Protein AF-A0A2E4UYV2-F1 (afdb_monomer_lite)

Foldseek 3Di:
DAFPDLDPVQKPLADVVQDPQKDKDQDDPPDDPDDDPPPPPPDSNPDGQIKIWGQADCPDPSNVSQKMKGWSPSQFFDACVVALQFKWKKKKKFFQDDFWKKKKWAFPDFVVRIWIDTADPLQWDDPDNGMIMGTARCVLIDCSVGHRNRGTGMMMMGGDHGGTIMMGPIDIDGHDDDNVRRPVVVVD

Sequence (188 aa):
PVILGNEKKYWWGVNNEYSDNFSFITNSKFKDSIADSDFENLLPELDVSLALSVNYDNTNENKNWNLFGFPFYKWQFADISNIYSTSALYFKVKANKAPEIQIFMSSYKGKPRRISKIIDGNNICLFNDQIYEYYIPLKSFINHEKIDWSSMKEIRFKILESGDFEIGDFKLIEFRGNPQNPKKWIKS

Secondary structure (DSSP, 8-state):
-EE-S--GGG-BS--TTT-SSEEEES------SSS-TT-TTS-TTT----EEEEEE-TTSGGGG--EEEEESSTTS-B--TTTGGGEEEEEEEESSSPPPEEEEEEESSBSSSEEEEEPPGGGEEEEETTEEEEEEEGGGSTTTTTB-GGGEEEEEEEE-S-EEEEEEEEEEEE--SBTTBTHHHHT-

Structure (mmCIF, N/CA/C/O backbone):
data_AF-A0A2E4UYV2-F1
#
_entry.id   AF-A0A2E4UYV2-F1
#
loop_
_atom_site.group_PDB
_atom_site.id
_atom_site.type_symbol
_atom_site.label_atom_id
_atom_site.label_alt_id
_atom_site.label_comp_id
_atom_site.label_asym_id
_atom_site.label_entity_id
_atom_site.label_seq_id
_atom_site.pdbx_PDB_ins_code
_atom_site.Cartn_x
_atom_site.Cartn_y
_atom_site.Cartn_z
_atom_site.occupancy
_atom_site.B_iso_or_equiv
_atom_site.auth_seq_id
_atom_site.auth_comp_id
_atom_site.auth_asym_id
_atom_site.auth_atom_id
_atom_site.pdbx_PDB_model_num
ATOM 1 N N . PRO A 1 1 ? -7.249 -14.480 4.312 1.00 77.19 1 PRO A N 1
ATOM 2 C CA . PRO A 1 1 ? -6.652 -13.193 3.869 1.00 77.19 1 PRO A CA 1
ATOM 3 C C . PRO A 1 1 ? -7.754 -12.313 3.268 1.00 77.19 1 PRO A C 1
ATOM 5 O O . PRO A 1 1 ? -8.635 -12.858 2.611 1.00 77.19 1 PRO A O 1
ATOM 8 N N . VAL A 1 2 ? -7.740 -11.000 3.509 1.00 86.00 2 VAL A N 1
ATOM 9 C CA . VAL A 1 2 ? -8.689 -10.058 2.882 1.00 86.00 2 VAL A CA 1
ATOM 10 C C . VAL A 1 2 ? 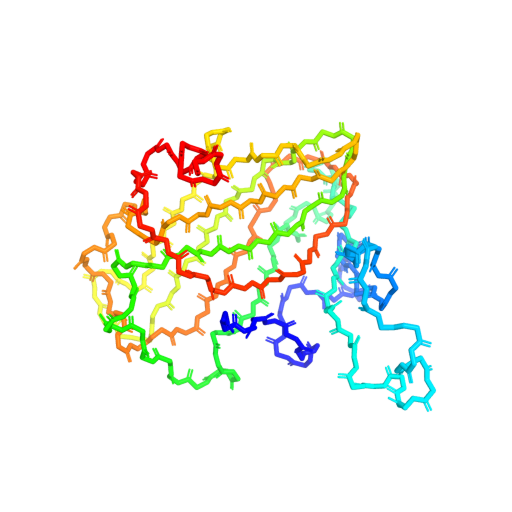-8.058 -9.530 1.600 1.00 86.00 2 VAL A C 1
ATOM 12 O O . VAL A 1 2 ? -6.977 -8.951 1.658 1.00 86.00 2 VAL A O 1
ATOM 15 N N . ILE A 1 3 ? -8.701 -9.741 0.454 1.00 88.19 3 ILE A N 1
ATOM 16 C CA . ILE A 1 3 ? -8.216 -9.244 -0.841 1.00 88.19 3 ILE A CA 1
ATOM 17 C C . ILE A 1 3 ? -8.486 -7.739 -0.931 1.00 88.19 3 ILE A C 1
ATOM 19 O O . ILE A 1 3 ? -9.567 -7.276 -0.567 1.00 88.19 3 ILE A O 1
ATOM 23 N N . LEU A 1 4 ? -7.506 -6.980 -1.416 1.00 90.69 4 LEU A N 1
ATOM 24 C CA . LEU A 1 4 ? -7.587 -5.534 -1.592 1.00 90.69 4 LEU A CA 1
ATOM 25 C C . LEU A 1 4 ? -7.332 -5.170 -3.060 1.00 90.69 4 LEU A C 1
ATOM 27 O O . LEU A 1 4 ? -6.625 -5.878 -3.768 1.00 90.69 4 LEU A O 1
ATOM 31 N N . GLY A 1 5 ? -7.901 -4.056 -3.528 1.00 88.06 5 GLY A N 1
ATOM 32 C CA . GLY A 1 5 ? -7.587 -3.520 -4.859 1.00 88.06 5 GLY A CA 1
ATOM 33 C C . GLY A 1 5 ? -7.987 -4.409 -6.048 1.00 88.06 5 GLY A C 1
ATOM 34 O O . GLY A 1 5 ? -7.457 -4.231 -7.135 1.00 88.06 5 GLY A O 1
ATOM 35 N N . ASN A 1 6 ? -8.932 -5.337 -5.908 1.00 84.75 6 ASN A N 1
ATOM 36 C CA . ASN A 1 6 ? -9.315 -6.257 -6.991 1.00 84.75 6 ASN A CA 1
ATOM 37 C C . ASN A 1 6 ? -10.278 -5.665 -8.045 1.00 84.75 6 ASN A C 1
ATOM 3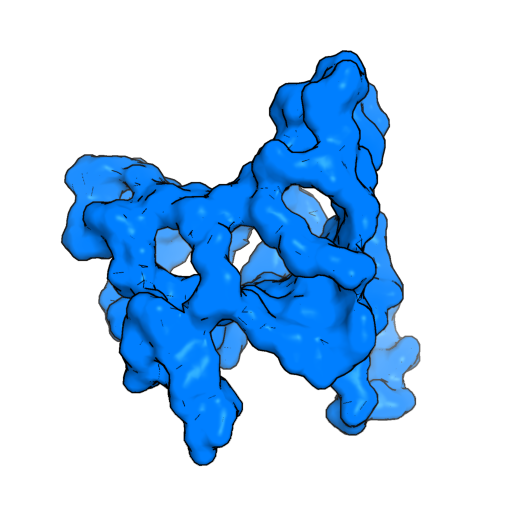9 O O . ASN A 1 6 ? -10.508 -6.280 -9.079 1.00 84.75 6 ASN A O 1
ATOM 43 N N . GLU A 1 7 ? -10.836 -4.470 -7.829 1.00 87.12 7 GLU A N 1
ATOM 44 C CA . GLU A 1 7 ? -11.791 -3.837 -8.752 1.00 87.12 7 GLU A CA 1
ATOM 45 C C . GLU A 1 7 ? -11.234 -2.516 -9.321 1.00 87.12 7 GLU A C 1
ATOM 47 O O . GLU A 1 7 ? -11.213 -1.504 -8.617 1.00 87.12 7 GLU A O 1
ATOM 52 N N . LYS A 1 8 ? -10.853 -2.497 -10.614 1.00 88.50 8 LYS A N 1
ATOM 53 C CA . LYS A 1 8 ? -10.251 -1.336 -11.325 1.00 88.50 8 LYS A CA 1
ATOM 54 C C . LYS A 1 8 ? -10.955 -0.004 -11.048 1.00 88.50 8 LYS A C 1
ATOM 56 O O . LYS A 1 8 ? -10.301 0.991 -10.768 1.00 88.50 8 LYS A O 1
ATOM 61 N N . LYS A 1 9 ? -12.292 0.011 -11.079 1.00 89.62 9 LYS A N 1
ATOM 62 C CA . LYS A 1 9 ? -13.115 1.228 -10.919 1.00 89.62 9 LYS A CA 1
ATOM 63 C C . LYS A 1 9 ? -12.936 1.954 -9.578 1.00 89.62 9 LYS A C 1
ATOM 65 O O . LYS A 1 9 ? -13.369 3.092 -9.448 1.00 89.62 9 LYS A O 1
ATOM 70 N N . TYR A 1 10 ? -12.362 1.296 -8.568 1.00 92.38 10 TYR A N 1
ATOM 71 C CA . TYR A 1 10 ? -12.115 1.905 -7.260 1.00 92.38 10 TYR A CA 1
ATOM 72 C C . TYR A 1 10 ? -10.691 2.425 -7.082 1.00 92.38 10 TYR A C 1
ATOM 74 O O . TYR A 1 10 ? -10.403 3.060 -6.068 1.00 92.38 10 TYR A O 1
ATOM 82 N N . TRP A 1 11 ? -9.811 2.179 -8.046 1.00 93.31 11 TRP A N 1
ATOM 83 C CA . TRP A 1 11 ? -8.465 2.719 -8.025 1.00 93.31 11 TRP A CA 1
ATOM 84 C C . TRP A 1 11 ? -8.465 4.193 -8.406 1.00 93.31 11 TRP A C 1
ATOM 86 O O . TRP A 1 11 ? -9.330 4.678 -9.132 1.00 93.31 11 TRP A O 1
ATOM 96 N N . TRP A 1 12 ? -7.456 4.906 -7.928 1.00 92.94 12 TRP A N 1
ATOM 97 C CA . TRP A 1 12 ? -7.175 6.276 -8.328 1.00 92.94 12 TRP A CA 1
ATOM 98 C C . TRP A 1 12 ? -5.668 6.442 -8.552 1.00 92.94 12 TRP A C 1
ATOM 100 O O . TRP A 1 12 ? -4.863 5.641 -8.069 1.00 92.94 12 TRP A O 1
ATOM 110 N N . GLY A 1 13 ? -5.290 7.481 -9.298 1.00 92.00 13 GLY A N 1
ATOM 111 C CA . GLY A 1 13 ? -3.896 7.733 -9.682 1.00 92.00 13 GLY A CA 1
ATOM 112 C C . GLY A 1 13 ? -3.425 6.939 -10.904 1.00 92.00 13 GLY A C 1
ATOM 113 O O . GLY A 1 13 ? -2.307 7.148 -11.348 1.00 92.00 13 GLY A O 1
ATOM 114 N N . VAL A 1 14 ? -4.278 6.083 -11.477 1.00 91.81 14 VAL A N 1
ATOM 115 C CA . VAL A 1 14 ? -4.009 5.322 -12.707 1.00 91.81 14 VAL A CA 1
ATOM 116 C C . VAL A 1 14 ? -4.855 5.923 -13.828 1.00 91.81 14 VAL A C 1
ATOM 118 O O . VAL A 1 14 ? -6.049 5.634 -13.919 1.00 91.81 14 VAL A O 1
ATOM 121 N N . ASN A 1 15 ? -4.274 6.825 -14.621 1.00 87.94 15 ASN A N 1
ATOM 122 C CA . ASN A 1 15 ? -4.966 7.463 -15.740 1.00 87.94 15 ASN A CA 1
ATOM 123 C C . ASN A 1 15 ? -3.997 7.797 -16.887 1.00 87.94 15 ASN A C 1
ATOM 125 O O . ASN A 1 15 ? -3.268 8.788 -16.819 1.00 87.94 15 ASN A O 1
ATOM 129 N N . ASN A 1 16 ? -4.088 7.009 -17.960 1.00 86.19 16 ASN A N 1
ATOM 130 C CA . ASN A 1 16 ? -3.250 7.117 -19.155 1.00 86.19 16 ASN A CA 1
ATOM 131 C C . ASN A 1 16 ? -3.441 8.428 -19.940 1.00 86.19 16 ASN A C 1
ATOM 133 O O . ASN A 1 16 ? -2.607 8.742 -20.781 1.00 86.19 16 ASN A O 1
ATOM 137 N N . GLU A 1 17 ? -4.510 9.194 -19.693 1.00 87.62 17 GLU A N 1
ATOM 138 C CA . GLU A 1 17 ? -4.687 10.522 -20.301 1.00 87.62 17 GLU A CA 1
ATOM 139 C C . GLU A 1 17 ? -3.723 11.559 -19.714 1.00 87.62 17 GLU A C 1
ATOM 141 O O . GLU A 1 17 ? -3.358 12.514 -20.395 1.00 87.62 17 GLU A O 1
ATOM 146 N N . TYR A 1 18 ? -3.315 11.382 -18.452 1.00 86.12 18 TYR A N 1
ATOM 147 C CA . TYR A 1 18 ? -2.443 12.327 -17.753 1.00 86.12 18 TYR A CA 1
ATOM 148 C C . TYR A 1 18 ? -1.028 11.799 -17.529 1.00 86.12 18 TYR A C 1
ATOM 150 O O . TYR A 1 18 ? -0.097 12.593 -17.424 1.00 86.12 18 TYR A O 1
ATOM 158 N N . SER A 1 19 ? -0.860 10.482 -17.393 1.00 90.12 19 SER A N 1
ATOM 159 C CA . SER A 1 19 ? 0.444 9.859 -17.196 1.00 90.12 19 SER A CA 1
ATOM 160 C C . SER A 1 19 ? 0.415 8.379 -17.554 1.00 90.12 19 SER A C 1
ATOM 162 O O . SER A 1 19 ? -0.519 7.655 -17.221 1.00 90.12 19 SER A O 1
ATOM 164 N N . ASP A 1 20 ? 1.494 7.928 -18.175 1.00 89.88 20 ASP A N 1
ATOM 165 C CA . ASP A 1 20 ? 1.817 6.540 -18.487 1.00 89.88 20 ASP A CA 1
ATOM 166 C C . ASP A 1 20 ? 2.594 5.825 -17.365 1.00 89.88 20 ASP A C 1
ATOM 168 O O . ASP A 1 20 ? 2.926 4.648 -17.502 1.00 89.88 20 ASP A O 1
ATOM 172 N N . ASN A 1 21 ? 2.824 6.490 -16.223 1.00 94.25 21 ASN A N 1
ATOM 173 C CA . ASN A 1 21 ? 3.601 5.927 -15.116 1.00 94.25 21 ASN A CA 1
ATOM 174 C C . ASN A 1 21 ? 2.965 4.668 -14.514 1.00 94.25 21 ASN A C 1
ATOM 176 O O . ASN A 1 21 ? 3.667 3.840 -13.933 1.00 94.25 21 ASN A O 1
ATOM 180 N N . PHE A 1 22 ? 1.639 4.533 -14.615 1.00 94.56 22 PHE A N 1
ATOM 181 C CA . PHE A 1 22 ? 0.882 3.409 -14.076 1.00 94.56 22 PHE A CA 1
ATOM 182 C C . PHE A 1 22 ? -0.116 2.895 -15.104 1.00 94.56 22 PHE A C 1
ATOM 184 O O . PHE A 1 22 ? -0.952 3.653 -15.588 1.00 94.56 22 PHE A O 1
ATOM 191 N N . SER A 1 23 ? -0.105 1.590 -15.363 1.00 92.56 23 SER A N 1
ATOM 192 C CA . SER A 1 23 ? -1.097 0.949 -16.229 1.00 92.56 23 SER A CA 1
ATOM 193 C C . SER A 1 23 ? -1.568 -0.384 -15.654 1.00 92.56 23 SER A C 1
ATOM 195 O O . SER A 1 23 ? -0.790 -1.154 -15.091 1.00 92.56 23 SER A O 1
ATOM 197 N N . PHE A 1 24 ? -2.869 -0.664 -15.766 1.00 90.56 24 PHE A N 1
ATOM 198 C CA . PHE A 1 24 ? -3.420 -1.945 -15.327 1.00 90.56 24 PHE A CA 1
ATOM 199 C C . PHE A 1 24 ? -2.977 -3.074 -16.245 1.00 90.56 24 PHE A C 1
ATOM 201 O O . PHE A 1 24 ? -3.164 -2.999 -17.459 1.00 90.56 24 PHE A O 1
ATOM 208 N N . ILE A 1 25 ? -2.522 -4.167 -15.642 1.00 86.62 25 ILE A N 1
ATOM 209 C CA . ILE A 1 25 ? -2.218 -5.415 -16.338 1.00 86.62 25 ILE A CA 1
ATOM 210 C C . ILE A 1 25 ? -3.114 -6.531 -15.795 1.00 86.62 25 ILE A C 1
ATOM 212 O O . ILE A 1 25 ? -3.424 -6.584 -14.605 1.00 86.62 25 ILE A O 1
ATOM 216 N N . THR A 1 26 ? -3.582 -7.409 -16.683 1.00 68.25 26 THR A N 1
ATOM 217 C CA . THR A 1 26 ? -4.485 -8.523 -16.336 1.00 68.25 26 THR A CA 1
ATOM 218 C C . THR A 1 26 ? -3.765 -9.865 -16.217 1.00 68.25 26 THR A C 1
ATOM 220 O O . THR A 1 26 ? -4.315 -10.796 -15.644 1.00 68.25 26 THR A O 1
ATOM 223 N N . ASN A 1 27 ? -2.525 -9.961 -16.713 1.00 62.47 27 ASN A N 1
ATOM 224 C CA . ASN A 1 27 ? -1.767 -11.213 -16.818 1.00 62.47 27 ASN A CA 1
ATOM 225 C C . ASN A 1 27 ? -0.521 -11.220 -15.914 1.00 62.47 27 ASN A C 1
ATOM 227 O O . ASN A 1 27 ? 0.519 -11.758 -16.300 1.00 62.47 27 ASN A O 1
ATOM 231 N N . SER A 1 28 ? -0.576 -10.596 -14.732 1.00 61.97 28 SER A N 1
ATOM 232 C CA . SER A 1 28 ? 0.579 -10.622 -13.827 1.00 61.97 28 SER A CA 1
ATOM 233 C C . SER A 1 28 ? 0.872 -12.050 -13.381 1.00 61.97 28 SER A C 1
ATOM 235 O O . SER A 1 28 ? -0.004 -12.735 -12.848 1.00 61.97 28 SER A O 1
ATOM 237 N N . LYS A 1 29 ? 2.124 -12.484 -13.539 1.00 58.44 29 LYS A N 1
ATOM 238 C CA . LYS A 1 29 ? 2.595 -13.831 -13.170 1.00 58.44 29 LYS A CA 1
ATOM 239 C C . LYS A 1 29 ? 2.836 -13.991 -11.660 1.00 58.44 29 LYS A C 1
ATOM 241 O O . LYS A 1 29 ? 3.718 -14.734 -11.256 1.00 58.44 29 LYS A O 1
ATOM 246 N N . PHE A 1 30 ? 2.073 -13.297 -10.816 1.00 64.00 30 PHE A N 1
ATOM 247 C CA . PHE A 1 30 ? 2.119 -13.482 -9.360 1.00 64.00 30 PHE A CA 1
ATOM 248 C C . PHE A 1 30 ? 1.512 -14.818 -8.901 1.00 64.00 30 PHE A C 1
ATOM 250 O O . PHE A 1 30 ? 1.587 -15.130 -7.711 1.00 64.00 30 PHE A O 1
ATOM 257 N N . LYS A 1 31 ? 0.932 -15.598 -9.831 1.00 53.38 31 LYS A N 1
ATOM 258 C CA . LYS A 1 31 ? 0.467 -16.965 -9.591 1.00 53.38 31 LYS A CA 1
ATOM 259 C C . LYS A 1 31 ? 1.654 -17.841 -9.190 1.00 53.38 31 LYS A C 1
ATOM 261 O O . LYS A 1 31 ? 2.543 -18.104 -9.998 1.00 53.38 31 LYS A O 1
ATOM 266 N N . ASP A 1 32 ? 1.642 -18.281 -7.938 1.00 47.81 32 ASP A N 1
ATOM 267 C CA . ASP A 1 32 ? 2.496 -19.367 -7.485 1.00 47.81 32 ASP A CA 1
ATOM 268 C C . ASP A 1 32 ? 2.086 -20.619 -8.267 1.00 47.81 32 ASP A C 1
ATOM 270 O O . ASP A 1 32 ? 0.911 -20.975 -8.345 1.00 47.81 32 ASP A O 1
ATOM 274 N N . SER A 1 33 ? 3.050 -21.267 -8.913 1.00 44.06 33 SER A N 1
ATOM 275 C CA . SER A 1 33 ? 2.846 -22.589 -9.484 1.00 44.06 33 SER A CA 1
ATOM 276 C C . SER A 1 33 ? 2.523 -23.547 -8.340 1.00 44.06 33 SER A C 1
ATOM 278 O O . SER A 1 33 ? 3.431 -23.861 -7.577 1.00 44.06 33 SER A O 1
ATOM 280 N N . ILE A 1 34 ? 1.254 -23.936 -8.197 1.00 40.47 34 ILE A N 1
ATOM 281 C CA . ILE A 1 34 ? 0.704 -25.225 -7.730 1.00 40.47 34 ILE A CA 1
ATOM 282 C C . ILE A 1 34 ? -0.770 -24.968 -7.358 1.00 40.47 34 ILE A C 1
ATOM 284 O O . ILE A 1 34 ? -1.052 -24.129 -6.511 1.00 40.47 34 ILE A O 1
ATOM 288 N N . ALA A 1 35 ? -1.669 -25.750 -7.961 1.00 39.44 35 ALA A N 1
ATOM 289 C CA . ALA A 1 35 ? -3.133 -25.732 -7.848 1.00 39.44 35 ALA A CA 1
ATOM 290 C C . ALA A 1 35 ? -3.855 -24.672 -8.701 1.00 39.44 35 ALA A C 1
ATOM 292 O O . ALA A 1 35 ? -3.950 -23.504 -8.345 1.00 39.44 35 ALA A O 1
ATOM 293 N N . ASP A 1 36 ? -4.333 -25.148 -9.852 1.00 41.59 36 ASP A N 1
ATOM 294 C CA . ASP A 1 36 ? -5.628 -24.836 -10.485 1.00 41.59 36 ASP A CA 1
ATOM 295 C C . ASP A 1 36 ? -5.475 -24.659 -11.997 1.00 41.59 36 ASP A C 1
ATOM 297 O O . ASP A 1 36 ? -5.697 -23.597 -12.574 1.00 41.59 36 ASP A O 1
ATOM 301 N N . SER A 1 37 ? -5.105 -25.761 -12.656 1.00 40.53 37 SER A N 1
ATOM 302 C CA . SER A 1 37 ? -5.195 -25.925 -14.111 1.00 40.53 37 SER A CA 1
ATOM 303 C C . SER A 1 37 ? -6.637 -25.975 -14.628 1.00 40.53 37 SER A C 1
ATOM 305 O O . SER A 1 37 ? -6.848 -25.963 -15.837 1.00 40.53 37 SER A O 1
ATOM 307 N N . ASP A 1 38 ? -7.629 -26.021 -13.736 1.00 41.31 38 ASP A N 1
ATOM 308 C CA . ASP A 1 38 ? -9.003 -26.382 -14.099 1.00 41.31 38 ASP A CA 1
ATOM 309 C C . ASP A 1 38 ? -9.971 -25.184 -14.084 1.00 41.31 38 ASP A C 1
ATOM 311 O O . ASP A 1 38 ? -11.135 -25.327 -14.454 1.00 41.31 38 ASP A O 1
ATOM 315 N N . PHE A 1 39 ? -9.496 -23.982 -13.730 1.00 44.66 39 PHE A N 1
ATOM 316 C CA . PHE A 1 39 ? -10.309 -22.756 -13.698 1.00 44.66 39 PHE A CA 1
ATOM 317 C C . PHE A 1 39 ? -10.051 -21.778 -14.857 1.00 44.66 39 PHE A C 1
ATOM 319 O O . PHE A 1 39 ? -10.740 -20.764 -14.957 1.00 44.66 39 PHE A O 1
ATOM 326 N N . GLU A 1 40 ? -9.145 -22.085 -15.795 1.00 43.84 40 GLU A N 1
ATOM 327 C CA . GLU A 1 40 ? -8.817 -21.176 -16.913 1.00 43.84 40 GLU A CA 1
ATOM 328 C C . GLU A 1 40 ? -9.967 -20.927 -17.913 1.00 43.84 40 GLU A C 1
ATOM 330 O O . GLU A 1 40 ? -9.855 -20.050 -18.765 1.00 43.84 40 GLU A O 1
ATOM 335 N N . ASN A 1 41 ? -11.100 -21.627 -17.796 1.00 43.56 41 ASN A N 1
ATOM 336 C CA . ASN A 1 41 ? -12.218 -21.518 -18.741 1.00 43.56 41 ASN A CA 1
ATOM 337 C C . ASN A 1 41 ? -13.500 -20.875 -18.184 1.00 43.56 41 ASN A C 1
ATOM 339 O O . ASN A 1 41 ? -14.537 -20.926 -18.846 1.00 43.56 41 ASN A O 1
ATOM 343 N N . LEU A 1 42 ? -13.470 -20.240 -17.009 1.00 40.22 42 LEU A N 1
ATOM 344 C CA . LEU A 1 42 ? -14.651 -19.567 -16.454 1.00 40.22 42 LEU A CA 1
ATOM 345 C C . LEU A 1 42 ? -14.390 -18.076 -16.208 1.00 40.22 42 LEU A C 1
ATOM 347 O O . LEU A 1 42 ? -13.965 -17.664 -15.139 1.00 40.22 42 LEU A O 1
ATOM 351 N N . LEU A 1 43 ? -14.751 -17.284 -17.225 1.00 42.84 43 LEU A N 1
ATOM 352 C CA . LEU A 1 43 ? -14.887 -15.820 -17.244 1.00 42.84 43 LEU A CA 1
ATOM 353 C C . LEU A 1 43 ? -13.574 -15.015 -17.069 1.00 42.84 43 LEU A C 1
ATOM 355 O O . LEU A 1 43 ? -13.076 -14.879 -15.953 1.00 42.84 43 LEU A O 1
ATOM 359 N N . PRO A 1 44 ? -13.074 -14.333 -18.124 1.00 47.09 44 PRO A N 1
ATOM 360 C CA . PRO A 1 44 ? -11.881 -13.475 -18.033 1.00 47.09 44 PRO A CA 1
ATOM 361 C C . PRO A 1 44 ? -12.050 -12.255 -17.105 1.00 47.09 44 PRO A C 1
ATOM 363 O O . PRO A 1 44 ? -11.084 -11.550 -16.825 1.00 47.09 44 PRO A O 1
ATOM 366 N N . GLU A 1 45 ? -13.266 -11.989 -16.623 1.00 44.91 45 GLU A N 1
ATOM 367 C CA . GLU A 1 45 ? -13.578 -10.855 -15.749 1.00 44.91 45 GLU A CA 1
ATOM 368 C C . GLU A 1 45 ? -13.519 -11.179 -14.249 1.00 44.91 45 GLU A C 1
ATOM 370 O O . GLU A 1 45 ? -13.524 -10.245 -13.446 1.00 44.91 45 GLU A O 1
ATOM 375 N N . LEU A 1 46 ? -13.465 -12.458 -13.849 1.00 43.84 46 LEU A N 1
ATOM 376 C CA . LEU A 1 46 ? -13.678 -12.835 -12.445 1.00 43.84 46 LEU A CA 1
ATOM 377 C C . LEU A 1 46 ? -12.404 -13.189 -11.663 1.00 43.84 46 LEU A C 1
ATOM 379 O O . LEU A 1 46 ? -12.438 -13.133 -10.437 1.00 43.84 46 LEU A O 1
ATOM 383 N N . ASP A 1 47 ? -11.288 -13.479 -12.338 1.00 44.72 47 ASP A N 1
ATOM 384 C CA . ASP A 1 47 ? -10.095 -14.060 -11.696 1.00 44.72 47 ASP A CA 1
ATOM 385 C C . ASP A 1 47 ? -8.817 -13.224 -11.888 1.00 44.72 47 ASP A C 1
ATOM 387 O O . ASP A 1 47 ? -7.710 -13.722 -12.106 1.00 44.72 47 ASP A O 1
ATOM 391 N N . VAL A 1 48 ? -8.967 -11.899 -11.841 1.00 51.00 48 VAL A N 1
ATOM 392 C CA . VAL A 1 48 ? -7.853 -10.970 -12.050 1.00 51.00 48 VAL A CA 1
ATOM 393 C C . VAL A 1 48 ? -7.338 -10.489 -10.697 1.00 51.00 48 VAL A C 1
ATOM 395 O O . VAL A 1 48 ? -7.882 -9.556 -10.105 1.00 51.00 48 VAL A O 1
ATOM 398 N N . SER A 1 49 ? -6.242 -11.083 -10.214 1.00 53.62 49 SER A N 1
ATOM 399 C CA . SER A 1 49 ? -5.352 -10.351 -9.307 1.00 53.62 49 SER A CA 1
ATOM 400 C C . SER A 1 49 ? -4.910 -9.096 -10.050 1.00 53.62 49 SER A C 1
ATOM 402 O O . SER A 1 49 ? -4.096 -9.163 -10.971 1.00 53.62 49 SER A O 1
ATOM 404 N N . LEU A 1 50 ? -5.501 -7.959 -9.692 1.00 73.81 50 LEU A N 1
ATOM 405 C CA . LEU A 1 50 ? -5.219 -6.706 -10.356 1.00 73.81 50 LEU A CA 1
ATOM 406 C C . LEU A 1 50 ? -3.800 -6.266 -10.007 1.00 73.81 50 LEU A C 1
ATOM 408 O O . LEU A 1 50 ? -3.484 -6.008 -8.843 1.00 73.81 50 LEU A O 1
ATOM 412 N N . ALA A 1 51 ? -2.957 -6.186 -11.024 1.00 86.44 51 ALA A N 1
ATOM 413 C CA . ALA A 1 51 ? -1.614 -5.663 -10.899 1.00 86.44 51 ALA A CA 1
ATOM 414 C C . ALA A 1 51 ? -1.467 -4.388 -11.728 1.00 86.44 51 ALA A C 1
ATOM 416 O O . ALA A 1 51 ? -2.220 -4.130 -12.675 1.00 86.44 51 ALA A O 1
ATOM 417 N N . LEU A 1 52 ? -0.480 -3.590 -11.349 1.00 92.69 52 LEU A N 1
ATOM 418 C CA . LEU A 1 52 ? -0.027 -2.436 -12.099 1.00 92.69 52 LEU A CA 1
ATOM 419 C C . LEU A 1 52 ? 1.348 -2.714 -12.684 1.00 92.69 52 LEU A C 1
ATOM 421 O O . LEU A 1 52 ? 2.239 -3.164 -11.967 1.00 92.69 52 LEU A O 1
ATOM 425 N N . SER A 1 53 ? 1.518 -2.373 -13.956 1.00 93.88 53 SER A N 1
ATOM 426 C CA . SER A 1 53 ? 2.829 -2.027 -14.489 1.00 93.88 53 SER A CA 1
ATOM 427 C C . SER A 1 53 ? 3.154 -0.611 -14.030 1.00 93.88 53 SER A C 1
ATOM 429 O O . SER A 1 53 ? 2.327 0.295 -14.174 1.00 93.88 53 SER A O 1
ATOM 431 N N . VAL A 1 54 ? 4.342 -0.432 -13.473 1.00 95.88 54 VAL A N 1
ATOM 432 C CA . VAL A 1 54 ? 4.878 0.850 -13.034 1.00 95.88 54 VAL A CA 1
ATOM 433 C C . VAL A 1 54 ? 6.075 1.172 -13.907 1.00 95.88 54 VAL A C 1
ATOM 435 O O . VAL A 1 54 ? 7.031 0.413 -13.902 1.00 95.88 54 VAL A O 1
ATOM 438 N N . ASN A 1 55 ? 6.022 2.290 -14.623 1.00 95.25 55 ASN A N 1
ATOM 439 C CA . ASN A 1 55 ? 7.140 2.841 -15.383 1.00 95.25 55 ASN A CA 1
ATOM 440 C C . ASN A 1 55 ? 7.332 4.290 -14.942 1.00 95.25 55 ASN A C 1
ATOM 442 O O . ASN A 1 55 ? 6.801 5.218 -15.540 1.00 95.25 55 ASN A O 1
ATOM 446 N N . TYR A 1 56 ? 7.998 4.474 -13.808 1.00 95.50 56 TYR A N 1
ATOM 447 C CA . TYR A 1 56 ? 8.136 5.787 -13.198 1.00 95.50 56 TYR A CA 1
ATOM 448 C C . TYR A 1 56 ? 9.542 6.339 -13.420 1.00 95.50 56 TYR A C 1
ATOM 450 O O . TYR A 1 56 ? 10.528 5.691 -13.074 1.00 95.50 56 TYR A O 1
ATOM 458 N N . ASP A 1 57 ? 9.625 7.572 -13.919 1.00 93.31 57 ASP A N 1
ATOM 459 C CA . ASP A 1 57 ? 10.864 8.340 -14.010 1.00 93.31 57 ASP A CA 1
ATOM 460 C C . ASP A 1 57 ? 10.716 9.676 -13.266 1.00 93.31 57 ASP A C 1
ATOM 462 O O . ASP A 1 57 ? 9.920 10.544 -13.634 1.00 93.31 57 ASP A O 1
ATOM 466 N N . ASN A 1 58 ? 11.504 9.854 -12.203 1.00 91.12 58 ASN A N 1
ATOM 467 C CA . ASN A 1 58 ? 11.503 11.061 -11.379 1.00 91.12 58 ASN A CA 1
ATOM 468 C C . ASN A 1 58 ? 12.106 12.302 -12.072 1.00 91.12 58 ASN A C 1
ATOM 470 O O . ASN A 1 58 ? 12.011 13.407 -11.525 1.00 91.12 58 ASN A O 1
ATOM 474 N N . THR A 1 59 ? 12.695 12.138 -13.259 1.00 90.44 59 THR A N 1
ATOM 475 C CA . THR A 1 59 ? 13.251 13.223 -14.077 1.00 90.44 59 THR A CA 1
ATOM 476 C C . THR A 1 59 ? 12.276 13.741 -15.137 1.00 90.44 59 THR A C 1
ATOM 478 O O . THR A 1 59 ? 12.438 14.867 -15.607 1.00 90.44 59 THR A O 1
ATOM 481 N N . ASN A 1 60 ? 11.233 12.969 -15.458 1.00 88.69 60 ASN A N 1
ATOM 482 C CA . ASN A 1 60 ? 10.262 13.284 -16.504 1.00 88.69 60 ASN A CA 1
ATOM 483 C C . ASN A 1 60 ? 9.263 14.385 -16.066 1.00 88.69 60 ASN A C 1
ATOM 485 O O . ASN A 1 60 ? 9.069 14.660 -14.878 1.00 88.69 60 ASN A O 1
ATOM 489 N N . GLU A 1 61 ? 8.584 15.013 -17.026 1.00 86.69 61 GLU A N 1
ATOM 490 C CA . GLU A 1 61 ? 7.522 16.006 -16.817 1.00 86.69 61 GLU A CA 1
ATOM 491 C C . GLU A 1 61 ? 6.373 15.439 -15.964 1.00 86.69 61 GLU A C 1
ATOM 493 O O . GLU A 1 61 ? 5.838 16.121 -15.084 1.00 86.69 61 GLU A O 1
ATOM 498 N N . ASN A 1 62 ? 6.081 14.145 -16.126 1.00 88.00 62 ASN A N 1
ATOM 499 C CA . ASN A 1 62 ? 5.052 13.419 -15.380 1.00 88.00 62 ASN A CA 1
ATOM 500 C C . ASN A 1 62 ? 5.492 12.957 -13.978 1.00 88.00 62 ASN A C 1
ATOM 502 O O . ASN A 1 62 ? 4.760 12.210 -13.328 1.00 88.00 62 ASN A O 1
ATOM 506 N N . LYS A 1 63 ? 6.638 13.410 -13.448 1.00 89.38 63 LYS A N 1
ATOM 507 C CA . LYS A 1 63 ? 7.174 12.972 -12.139 1.00 89.38 63 LYS A CA 1
ATOM 508 C C . LYS A 1 63 ? 6.223 13.137 -10.944 1.00 89.38 63 LYS A C 1
ATOM 510 O O . LYS A 1 63 ? 6.378 12.482 -9.918 1.00 89.38 63 LYS A O 1
ATOM 515 N N . ASN A 1 64 ? 5.234 14.025 -11.049 1.00 91.06 64 ASN A N 1
ATOM 516 C CA . ASN A 1 64 ? 4.236 14.234 -9.995 1.00 91.06 64 ASN A CA 1
ATOM 517 C C . ASN A 1 64 ? 3.181 13.113 -9.938 1.00 91.06 64 ASN A C 1
ATOM 519 O O . ASN A 1 64 ? 2.500 12.964 -8.923 1.00 91.06 64 ASN A O 1
ATOM 523 N N . TRP A 1 65 ? 3.061 12.305 -10.994 1.00 93.62 65 TRP A N 1
ATOM 524 C CA . TRP A 1 65 ? 2.171 11.149 -11.077 1.00 93.62 65 TRP A CA 1
ATOM 525 C C . TRP A 1 65 ? 2.852 9.894 -10.529 1.00 93.62 65 TRP A C 1
ATOM 527 O O . TRP A 1 65 ? 3.000 8.895 -11.221 1.00 93.62 65 TRP A O 1
ATOM 537 N N . ASN A 1 66 ? 3.297 9.948 -9.274 1.00 96.00 66 ASN A N 1
ATOM 538 C CA . ASN A 1 66 ? 4.015 8.852 -8.614 1.00 96.00 66 ASN A CA 1
ATOM 539 C C . ASN A 1 66 ? 3.226 8.197 -7.477 1.00 96.00 66 ASN A C 1
ATOM 541 O O . ASN A 1 66 ? 3.804 7.520 -6.628 1.00 96.00 66 ASN A O 1
ATOM 545 N N . LEU A 1 67 ? 1.916 8.434 -7.426 1.00 96.81 67 LEU A N 1
ATOM 546 C CA . LEU A 1 67 ? 1.043 7.991 -6.352 1.00 96.81 67 LEU A CA 1
ATOM 547 C C . LEU A 1 67 ? -0.210 7.331 -6.921 1.00 96.81 67 LEU A C 1
ATOM 549 O O . LEU A 1 67 ? -0.960 7.962 -7.662 1.00 96.81 67 LEU A O 1
ATOM 553 N N . PHE A 1 68 ? -0.474 6.101 -6.493 1.00 97.00 68 PHE A N 1
ATOM 554 C CA . PHE A 1 68 ? -1.721 5.392 -6.770 1.00 97.00 68 PHE A CA 1
ATOM 555 C C . PHE A 1 68 ? -2.329 4.850 -5.477 1.00 97.00 68 PHE A C 1
ATOM 557 O O . PHE A 1 68 ? -1.700 4.849 -4.414 1.00 97.00 68 PHE A O 1
ATOM 564 N N . GLY A 1 69 ? -3.570 4.379 -5.540 1.00 97.00 69 GLY A N 1
ATOM 565 C CA . GLY A 1 69 ? -4.173 3.684 -4.413 1.00 97.00 69 GLY A CA 1
ATOM 566 C C . GLY A 1 69 ? -5.591 3.212 -4.670 1.00 97.00 69 GLY A C 1
ATOM 567 O O . GLY A 1 69 ? -6.149 3.399 -5.748 1.00 97.00 69 GLY A O 1
ATOM 568 N N . PHE A 1 70 ? -6.176 2.625 -3.635 1.00 96.31 70 PHE A N 1
ATOM 569 C CA . PHE A 1 70 ? -7.524 2.069 -3.652 1.00 96.31 70 PHE A CA 1
ATOM 570 C C . PHE A 1 70 ? -8.127 2.094 -2.236 1.00 96.31 70 PHE A C 1
ATOM 572 O O . PHE A 1 70 ? -7.395 2.158 -1.237 1.00 96.31 70 PHE A O 1
ATOM 579 N N . PRO A 1 71 ? -9.465 2.077 -2.110 1.00 96.25 71 PRO A N 1
ATOM 580 C CA . PRO A 1 71 ? -10.123 2.014 -0.817 1.00 96.25 71 PRO A CA 1
ATOM 581 C C . PRO A 1 71 ? -9.945 0.642 -0.158 1.00 96.25 71 PRO A C 1
ATOM 583 O O . PRO A 1 71 ? -9.805 -0.368 -0.846 1.00 96.25 71 PRO A O 1
ATOM 586 N N . PHE A 1 72 ? -10.046 0.589 1.173 1.00 94.25 72 PHE A N 1
ATOM 587 C CA . PHE A 1 72 ? -10.147 -0.690 1.892 1.00 94.25 72 PHE A CA 1
ATOM 588 C C . PHE A 1 72 ? -11.413 -1.457 1.490 1.00 94.25 72 PHE A C 1
ATOM 590 O O . PHE A 1 72 ? -11.382 -2.677 1.373 1.00 94.25 72 PHE A O 1
ATOM 597 N N . TYR A 1 73 ? -12.521 -0.740 1.264 1.00 93.00 73 TYR A N 1
ATOM 598 C C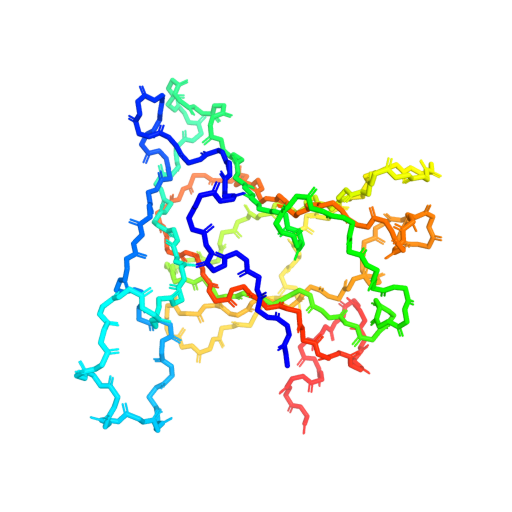A . TYR A 1 73 ? -13.793 -1.343 0.878 1.00 93.00 73 TYR A CA 1
ATOM 599 C C . TYR A 1 73 ? -14.658 -0.386 0.047 1.00 93.00 73 TYR A C 1
ATOM 601 O O . TYR A 1 73 ? -15.456 0.359 0.595 1.00 93.00 73 TYR A O 1
ATOM 609 N N . LYS A 1 74 ? -14.510 -0.379 -1.286 1.00 92.25 74 LYS A N 1
ATOM 610 C CA . LYS A 1 74 ? -15.432 0.302 -2.233 1.00 92.25 74 LYS A CA 1
ATOM 611 C C . LYS A 1 74 ? -15.784 1.765 -1.885 1.00 92.25 74 LYS A C 1
ATOM 613 O O . LYS A 1 74 ? -16.911 2.201 -2.100 1.00 92.25 74 LYS A O 1
ATOM 618 N N . TRP A 1 75 ? -14.833 2.509 -1.314 1.00 92.69 75 TRP A N 1
ATOM 619 C CA . TRP A 1 75 ? -14.998 3.864 -0.752 1.00 92.69 75 TRP A CA 1
ATOM 620 C C . TRP A 1 75 ? -16.019 3.992 0.392 1.00 92.69 75 TRP A C 1
ATOM 622 O O . TRP A 1 75 ? -16.338 5.098 0.820 1.00 92.69 75 TRP A O 1
ATOM 632 N N . GLN A 1 76 ? -16.480 2.881 0.948 1.00 91.69 76 GLN A N 1
ATOM 633 C CA . GLN A 1 76 ? -17.241 2.818 2.188 1.00 91.69 76 GLN A CA 1
ATOM 634 C C . GLN A 1 76 ? -16.301 2.709 3.398 1.00 91.69 76 GLN A C 1
ATOM 636 O O . GLN A 1 76 ? -15.085 2.560 3.261 1.00 91.69 76 GLN A O 1
ATOM 641 N N . PHE A 1 77 ? -16.874 2.817 4.596 1.00 89.81 77 PHE A N 1
ATOM 642 C CA . PHE A 1 77 ? -16.148 2.609 5.845 1.00 89.81 77 PHE A CA 1
ATOM 643 C C . PHE A 1 77 ? -15.723 1.143 5.968 1.00 89.81 77 PHE A C 1
ATOM 645 O O . PHE A 1 77 ? -16.553 0.249 5.814 1.00 89.81 77 PHE A O 1
ATOM 652 N N . ALA A 1 78 ? -14.451 0.912 6.284 1.00 94.56 78 ALA A N 1
ATOM 653 C CA . ALA A 1 78 ? -13.952 -0.398 6.678 1.00 94.56 78 ALA A CA 1
ATOM 654 C C . ALA A 1 78 ? -13.542 -0.377 8.156 1.00 94.56 78 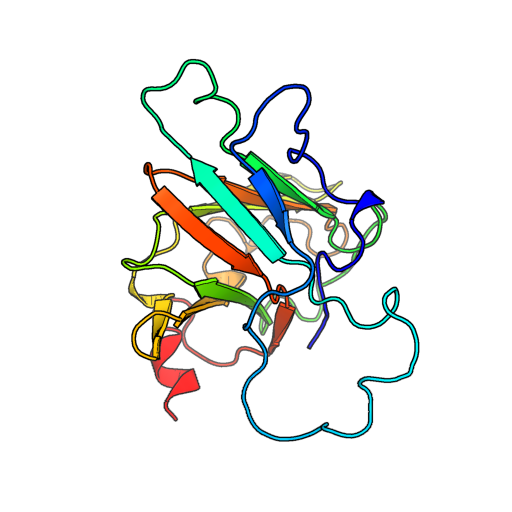ALA A C 1
ATOM 656 O O . ALA A 1 78 ? -12.723 0.450 8.563 1.00 94.56 78 ALA A O 1
ATOM 657 N N . ASP A 1 79 ? -14.097 -1.301 8.939 1.00 96.44 79 ASP A N 1
ATOM 658 C CA . ASP A 1 79 ? -13.696 -1.527 10.325 1.00 96.44 79 ASP A CA 1
ATOM 659 C C . ASP A 1 79 ? -12.721 -2.705 10.389 1.00 96.44 79 ASP A C 1
ATOM 661 O O . ASP A 1 79 ? -13.080 -3.849 10.105 1.00 96.44 79 ASP A O 1
ATOM 665 N N . ILE A 1 80 ? -11.474 -2.412 10.751 1.00 95.88 80 ILE A N 1
ATOM 666 C CA . ILE A 1 80 ? -10.430 -3.411 11.006 1.00 95.88 80 ILE A CA 1
ATOM 667 C C . ILE A 1 80 ? -9.872 -3.302 12.430 1.00 95.88 80 ILE A C 1
ATOM 669 O O . ILE A 1 80 ? -8.797 -3.826 12.720 1.00 95.88 80 ILE A O 1
ATOM 673 N N . SER A 1 81 ? -10.596 -2.644 13.339 1.00 96.12 81 SER A N 1
ATOM 674 C CA . SER A 1 81 ? -10.173 -2.400 14.726 1.00 96.12 81 SER A CA 1
ATOM 675 C C . SER A 1 81 ? -9.874 -3.683 15.510 1.00 96.12 81 SER A C 1
ATOM 677 O O . SER A 1 81 ? -8.949 -3.715 16.319 1.00 96.12 81 SER A O 1
ATOM 679 N N . ASN A 1 82 ? -10.578 -4.774 15.206 1.00 94.56 82 ASN A N 1
ATOM 680 C CA . ASN A 1 82 ? -10.373 -6.064 15.868 1.00 94.56 82 ASN A CA 1
ATOM 681 C C . ASN A 1 82 ? -9.151 -6.834 15.352 1.00 94.56 82 ASN A C 1
ATOM 683 O O . ASN A 1 82 ? -8.644 -7.711 16.046 1.00 94.56 82 ASN A O 1
ATOM 687 N N . ILE A 1 83 ? -8.671 -6.524 14.143 1.00 94.00 83 ILE A N 1
ATOM 688 C CA . ILE A 1 83 ? -7.635 -7.322 13.470 1.00 94.00 83 ILE A CA 1
ATOM 689 C C . ILE A 1 83 ? -6.355 -6.543 13.178 1.00 94.00 83 ILE A C 1
ATOM 691 O O . ILE A 1 83 ? -5.324 -7.171 12.943 1.00 94.00 83 ILE A O 1
ATOM 695 N N . TYR A 1 84 ? -6.361 -5.201 13.215 1.00 94.81 84 TYR A N 1
ATOM 696 C CA . TYR A 1 84 ? -5.198 -4.403 12.793 1.00 94.81 84 TYR A CA 1
ATOM 697 C C . TYR A 1 84 ? -3.928 -4.790 13.556 1.00 94.81 84 TYR A C 1
ATOM 699 O O . TYR A 1 84 ? -2.817 -4.784 13.029 1.00 94.81 84 TYR A O 1
ATOM 707 N N . SER A 1 85 ? -4.118 -5.159 14.820 1.00 92.56 85 SER A N 1
ATOM 708 C CA . SER A 1 85 ? -3.059 -5.445 15.766 1.00 92.56 85 SER A CA 1
ATOM 709 C C . SER A 1 85 ? -2.289 -6.736 15.434 1.00 92.56 85 SER A C 1
ATOM 711 O O . SER A 1 85 ? -1.148 -6.892 15.877 1.00 92.56 85 SER A O 1
ATOM 713 N N . THR A 1 86 ? -2.892 -7.621 14.642 1.00 93.69 86 THR A N 1
ATOM 714 C CA . THR A 1 86 ? -2.351 -8.906 14.179 1.00 93.69 86 THR A CA 1
ATOM 715 C C . THR A 1 86 ? -2.429 -9.014 12.658 1.00 93.69 86 THR A C 1
ATOM 717 O O . THR A 1 86 ? -2.544 -10.110 12.119 1.00 93.69 86 THR A O 1
ATOM 720 N N . SER A 1 87 ? -2.402 -7.882 11.950 1.00 95.06 87 SER A N 1
ATOM 721 C CA . SER A 1 87 ? -2.473 -7.850 10.490 1.00 95.06 87 SER A CA 1
ATOM 722 C C . SER A 1 87 ? -1.227 -7.231 9.868 1.00 95.06 87 SER A C 1
ATOM 724 O O . SER A 1 87 ? -0.618 -6.307 10.421 1.00 95.06 87 SER A O 1
ATOM 726 N N . ALA A 1 88 ? -0.885 -7.702 8.673 1.00 96.06 88 ALA A N 1
ATOM 727 C CA . ALA A 1 88 ? 0.080 -7.073 7.785 1.00 96.06 88 ALA A CA 1
ATOM 728 C C . ALA A 1 88 ? -0.545 -6.816 6.412 1.00 96.06 88 ALA A C 1
ATOM 730 O O . ALA A 1 88 ? -1.290 -7.647 5.892 1.00 96.06 88 ALA A O 1
ATOM 731 N N . LEU A 1 89 ? -0.224 -5.663 5.825 1.00 97.06 89 LEU A N 1
ATOM 732 C CA . LEU A 1 89 ? -0.436 -5.430 4.403 1.00 97.06 89 LEU A CA 1
ATOM 733 C C . LEU A 1 89 ? 0.625 -6.222 3.636 1.00 97.06 89 LEU A C 1
ATOM 735 O O . LEU A 1 89 ? 1.821 -6.054 3.873 1.00 97.06 89 LEU A O 1
ATOM 739 N N . TYR A 1 90 ? 0.156 -7.075 2.741 1.00 95.44 90 TYR A N 1
ATOM 740 C CA . TYR A 1 90 ? 0.946 -7.926 1.873 1.00 95.44 90 TYR A CA 1
ATOM 741 C C . TYR A 1 90 ? 0.739 -7.532 0.417 1.00 95.44 90 TYR A C 1
ATOM 743 O O . TYR A 1 90 ? -0.378 -7.182 0.029 1.00 95.44 90 TYR A O 1
ATOM 751 N N . PHE A 1 91 ? 1.803 -7.597 -0.373 1.00 95.25 91 PHE A N 1
ATOM 752 C CA . PHE A 1 91 ? 1.748 -7.510 -1.829 1.00 95.25 91 PHE A CA 1
ATOM 753 C C . PHE A 1 91 ? 3.029 -8.079 -2.440 1.00 95.25 91 PHE A C 1
ATOM 755 O O . PHE A 1 91 ? 4.058 -8.194 -1.765 1.00 95.25 91 PHE A O 1
ATOM 762 N N . LYS A 1 92 ? 2.970 -8.408 -3.730 1.00 94.38 92 LYS A N 1
ATOM 763 C CA . LYS A 1 92 ? 4.120 -8.857 -4.515 1.00 94.38 92 LYS A CA 1
ATOM 764 C C . LYS A 1 92 ? 4.588 -7.745 -5.454 1.00 94.38 92 LYS A C 1
ATOM 766 O O . LYS A 1 92 ? 3.785 -6.972 -5.978 1.00 94.38 92 LYS A O 1
ATOM 771 N N . VAL A 1 93 ? 5.896 -7.686 -5.675 1.00 95.00 93 VAL A N 1
ATOM 772 C CA . VAL A 1 93 ? 6.542 -6.833 -6.676 1.00 95.00 93 VAL A CA 1
ATOM 773 C C . VAL A 1 93 ? 7.440 -7.696 -7.543 1.00 95.00 93 VAL A C 1
ATOM 775 O O . VAL A 1 93 ? 8.258 -8.445 -7.014 1.00 95.00 93 VAL A O 1
ATOM 778 N N . LYS A 1 94 ? 7.322 -7.574 -8.863 1.00 94.06 94 LYS A N 1
ATOM 779 C CA . LYS A 1 94 ? 8.245 -8.196 -9.810 1.00 94.06 94 LYS A CA 1
ATOM 780 C C . LYS A 1 94 ? 9.174 -7.137 -10.392 1.00 94.06 94 LYS A C 1
ATOM 782 O O . LYS A 1 94 ? 8.706 -6.247 -11.096 1.00 94.06 94 LYS A O 1
ATOM 787 N N . ALA A 1 95 ? 10.465 -7.226 -10.087 1.00 94.12 95 ALA A N 1
ATOM 788 C CA . ALA A 1 95 ? 11.465 -6.226 -10.454 1.00 94.12 95 ALA A CA 1
ATOM 789 C C . ALA A 1 95 ? 12.882 -6.821 -10.473 1.00 94.12 95 ALA A C 1
ATOM 791 O O . ALA A 1 95 ? 13.133 -7.862 -9.873 1.00 94.12 95 ALA A O 1
ATOM 792 N N . ASN A 1 96 ? 13.836 -6.117 -11.089 1.00 92.38 96 ASN A N 1
ATOM 793 C CA . ASN A 1 96 ? 15.266 -6.455 -10.983 1.00 92.38 96 ASN A CA 1
ATOM 794 C C . ASN A 1 96 ? 15.865 -6.075 -9.615 1.00 92.38 96 ASN A C 1
ATOM 796 O O . ASN A 1 96 ? 16.838 -6.672 -9.162 1.00 92.38 96 ASN A O 1
ATOM 800 N N . LYS A 1 97 ? 15.298 -5.048 -8.975 1.00 93.25 97 LYS A N 1
ATOM 801 C CA . LYS A 1 97 ? 15.637 -4.567 -7.633 1.00 93.25 97 LYS A CA 1
ATOM 802 C C . LYS A 1 97 ? 14.336 -4.156 -6.952 1.00 93.25 97 LYS A C 1
ATOM 804 O O . LYS A 1 97 ? 13.482 -3.553 -7.593 1.00 93.25 97 LYS A O 1
ATOM 809 N N . ALA A 1 98 ? 14.203 -4.455 -5.663 1.00 94.25 98 ALA A N 1
ATOM 810 C CA . ALA A 1 98 ? 13.068 -4.013 -4.861 1.00 94.25 98 ALA A CA 1
ATOM 811 C C . ALA A 1 98 ? 12.955 -2.471 -4.863 1.00 94.25 98 ALA A C 1
ATOM 813 O O . ALA A 1 98 ? 13.897 -1.824 -4.393 1.00 94.25 98 ALA A O 1
ATOM 814 N N . PRO A 1 99 ? 11.843 -1.888 -5.357 1.00 95.62 99 PRO A N 1
ATOM 815 C CA . PRO A 1 99 ? 11.666 -0.442 -5.408 1.00 95.62 99 PRO A CA 1
ATOM 816 C C . PRO A 1 99 ? 11.429 0.177 -4.025 1.00 95.62 99 PRO A C 1
ATOM 818 O O . PRO A 1 99 ? 10.785 -0.424 -3.151 1.00 95.62 99 PRO A O 1
ATOM 821 N N . GLU A 1 100 ? 11.878 1.422 -3.861 1.00 96.38 100 GLU A N 1
ATOM 822 C CA . GLU A 1 100 ? 11.539 2.268 -2.714 1.00 96.38 100 GLU A CA 1
ATOM 823 C C . GLU A 1 100 ? 10.094 2.789 -2.786 1.00 96.38 100 GLU A C 1
ATOM 825 O O . GLU A 1 100 ? 9.710 3.561 -3.672 1.00 96.38 100 GLU A O 1
ATOM 830 N N . ILE A 1 101 ? 9.284 2.387 -1.803 1.00 97.81 101 ILE A N 1
ATOM 831 C CA . ILE A 1 101 ? 7.854 2.700 -1.731 1.00 97.81 101 ILE A CA 1
ATOM 832 C C . ILE A 1 101 ? 7.525 3.327 -0.373 1.00 97.81 101 ILE A C 1
ATOM 834 O O . ILE A 1 101 ? 7.960 2.855 0.680 1.00 97.81 101 ILE A O 1
ATOM 838 N N . GLN A 1 102 ? 6.687 4.364 -0.382 1.00 98.25 102 GLN A N 1
ATOM 839 C CA . GLN A 1 102 ? 6.024 4.886 0.812 1.00 98.25 102 GLN A CA 1
ATOM 840 C C . GLN A 1 102 ? 4.536 4.544 0.786 1.00 98.25 102 GLN A C 1
ATOM 842 O O . GLN A 1 102 ? 3.835 4.834 -0.181 1.00 98.25 102 GLN A O 1
ATOM 847 N N . ILE A 1 103 ? 4.035 3.981 1.882 1.00 98.38 103 ILE A N 1
ATOM 848 C CA . ILE A 1 103 ? 2.618 3.666 2.052 1.00 98.38 103 ILE A CA 1
ATOM 849 C C . ILE A 1 103 ? 1.960 4.730 2.920 1.00 98.38 103 ILE A C 1
ATOM 851 O O . ILE A 1 103 ? 2.497 5.122 3.958 1.00 98.38 103 ILE A O 1
ATOM 855 N N . PHE A 1 104 ? 0.761 5.148 2.527 1.00 98.25 104 PHE A N 1
ATOM 856 C CA . PHE A 1 104 ? -0.138 5.960 3.337 1.00 98.25 104 PHE A CA 1
ATOM 857 C C . PHE A 1 104 ? -1.424 5.190 3.602 1.00 98.25 104 PHE A C 1
ATOM 859 O O . PHE A 1 104 ? -2.010 4.627 2.681 1.00 98.25 104 PHE A O 1
ATOM 866 N N . MET A 1 105 ? -1.911 5.237 4.836 1.00 97.81 105 MET A N 1
ATOM 867 C CA . MET A 1 105 ? -3.241 4.750 5.195 1.00 97.81 105 MET A CA 1
ATOM 868 C C . MET A 1 105 ? -4.046 5.906 5.757 1.00 97.81 105 MET A C 1
ATOM 870 O O . MET A 1 105 ? -3.529 6.680 6.564 1.00 97.81 105 MET A O 1
ATOM 874 N N . SER A 1 106 ? -5.289 6.049 5.304 1.00 97.25 106 SER A N 1
ATOM 875 C CA . SER A 1 106 ? -6.179 7.106 5.783 1.00 97.25 106 SER A CA 1
ATOM 876 C C . SER A 1 106 ? -7.482 6.535 6.327 1.00 97.25 106 SER A C 1
ATOM 878 O O . SER A 1 106 ? -8.008 5.560 5.789 1.00 97.25 106 SER A O 1
ATOM 880 N N . SER A 1 107 ? -8.016 7.183 7.354 1.00 97.12 107 SER A N 1
ATOM 881 C CA . SER A 1 107 ? -9.343 6.965 7.922 1.00 97.12 107 SER A CA 1
ATOM 882 C C . SER A 1 107 ? -10.251 8.160 7.614 1.00 97.12 107 SER A C 1
ATOM 884 O O . SER A 1 107 ? -9.798 9.288 7.392 1.00 97.12 107 SER A O 1
ATOM 886 N N . TYR A 1 108 ? -11.560 7.930 7.591 1.00 96.31 108 TYR A N 1
ATOM 887 C CA . TYR A 1 108 ? -12.551 8.998 7.465 1.00 96.31 108 TYR A CA 1
ATOM 888 C C . TYR A 1 108 ? -12.617 9.867 8.733 1.00 96.31 108 TYR A C 1
ATOM 890 O O . TYR A 1 108 ? -12.806 11.089 8.657 1.00 96.31 108 TYR A O 1
ATOM 898 N N . LYS A 1 109 ? -12.435 9.255 9.910 1.00 94.12 109 LYS A N 1
ATOM 899 C CA . LYS A 1 109 ? -12.500 9.914 11.224 1.00 94.12 109 LYS A CA 1
ATOM 900 C C . LYS A 1 109 ? -11.161 9.816 11.969 1.00 94.12 109 LYS A C 1
ATOM 902 O O . LYS A 1 109 ? -10.193 9.267 11.455 1.00 94.12 109 LYS A O 1
ATOM 907 N N . GLY A 1 110 ? -11.095 10.397 13.166 1.00 90.69 110 GLY A N 1
ATOM 908 C CA . GLY A 1 110 ? -9.899 10.393 14.016 1.00 90.69 110 GLY A CA 1
ATOM 909 C C . GLY A 1 110 ? -8.952 11.581 13.800 1.00 90.69 110 GLY A C 1
ATOM 910 O O . GLY A 1 110 ? -9.115 12.392 12.883 1.00 90.69 110 GLY A O 1
ATOM 911 N N . LYS A 1 111 ? -7.970 11.708 14.700 1.00 92.44 111 LYS A N 1
ATOM 912 C CA . LYS A 1 111 ? -6.870 12.683 14.650 1.00 92.44 111 LYS A CA 1
ATOM 913 C C . LYS A 1 111 ? -5.592 11.977 15.148 1.00 92.44 111 LYS A C 1
ATOM 915 O O . LYS A 1 111 ? -5.470 11.786 16.355 1.00 92.44 111 LYS A O 1
ATOM 920 N N . PRO A 1 112 ? -4.645 11.611 14.264 1.00 94.12 112 PRO A N 1
ATOM 921 C CA . PRO A 1 112 ? -4.585 11.937 12.840 1.00 94.12 112 PRO A CA 1
ATOM 922 C C . PRO A 1 112 ? -5.541 11.087 11.988 1.00 94.12 112 PRO A C 1
ATOM 924 O O . PRO A 1 112 ? -5.877 9.963 12.339 1.00 94.12 112 PRO A O 1
ATOM 927 N N . ARG A 1 113 ? -5.942 11.621 10.826 1.00 96.00 113 ARG A N 1
ATOM 928 C CA . ARG A 1 113 ? -6.700 10.872 9.800 1.00 96.00 113 ARG A CA 1
ATOM 929 C C . ARG A 1 113 ? -5.813 10.070 8.851 1.00 96.00 113 ARG A C 1
ATOM 931 O O . ARG A 1 113 ? -6.320 9.383 7.975 1.00 96.00 113 ARG A O 1
ATOM 938 N N . ARG A 1 114 ? -4.494 10.232 8.937 1.00 97.06 114 ARG A N 1
ATOM 939 C CA . ARG A 1 114 ? -3.536 9.601 8.032 1.00 97.06 114 ARG A CA 1
ATOM 940 C C . ARG A 1 114 ? -2.271 9.234 8.786 1.00 97.06 114 ARG A C 1
ATOM 942 O O . ARG A 1 114 ? -1.755 10.045 9.550 1.00 97.06 114 ARG A O 1
ATOM 949 N N . ILE A 1 115 ? -1.767 8.046 8.496 1.00 97.56 115 ILE A N 1
ATOM 950 C CA . ILE A 1 115 ? -0.450 7.559 8.902 1.00 97.56 115 ILE A CA 1
ATOM 951 C C . ILE A 1 115 ? 0.329 7.136 7.661 1.00 97.56 115 ILE A C 1
ATOM 953 O O . ILE A 1 115 ? -0.253 6.884 6.602 1.00 97.56 115 ILE A O 1
ATOM 957 N N . SER A 1 116 ? 1.651 7.074 7.778 1.00 97.62 116 SER A N 1
ATOM 958 C CA . SER A 1 116 ? 2.518 6.679 6.671 1.00 97.62 116 SER A CA 1
ATOM 959 C C . SER A 1 116 ? 3.756 5.940 7.142 1.00 97.62 116 SER A C 1
ATOM 961 O O . SER A 1 116 ? 4.220 6.167 8.259 1.00 97.62 116 SER A O 1
ATOM 963 N N . LYS A 1 117 ? 4.319 5.121 6.257 1.00 96.69 117 LYS A N 1
ATOM 964 C CA . LYS A 1 117 ? 5.588 4.424 6.462 1.00 96.69 117 LYS A CA 1
ATOM 965 C C . LYS A 1 117 ? 6.338 4.339 5.136 1.00 96.69 117 LYS A C 1
ATOM 967 O O . LYS A 1 117 ? 5.750 3.965 4.126 1.00 96.69 117 LYS A O 1
ATOM 972 N N . ILE A 1 118 ? 7.622 4.689 5.151 1.00 97.25 118 ILE A N 1
ATOM 973 C CA . ILE A 1 118 ? 8.553 4.288 4.090 1.00 97.25 118 ILE A CA 1
ATOM 974 C C . ILE A 1 118 ? 8.916 2.833 4.373 1.00 97.25 118 ILE A C 1
ATOM 976 O O . ILE A 1 118 ? 9.238 2.494 5.517 1.00 97.25 118 ILE A O 1
ATOM 980 N N . ILE A 1 119 ? 8.771 1.973 3.370 1.00 94.81 119 ILE A N 1
ATOM 981 C CA . ILE A 1 119 ? 9.034 0.545 3.518 1.00 94.81 119 ILE A CA 1
ATOM 982 C C . ILE A 1 119 ? 10.527 0.341 3.754 1.00 94.81 119 ILE A C 1
ATOM 984 O O . ILE A 1 119 ? 11.357 0.896 3.041 1.00 94.81 119 ILE A O 1
ATOM 988 N N . ASP A 1 120 ? 10.859 -0.456 4.764 1.00 90.50 120 ASP A N 1
ATOM 989 C CA . ASP A 1 120 ? 12.240 -0.805 5.068 1.00 90.50 120 ASP A CA 1
ATOM 990 C C . ASP A 1 120 ? 12.626 -2.151 4.436 1.00 90.50 120 ASP A C 1
ATOM 992 O O . ASP A 1 120 ? 11.782 -3.000 4.146 1.00 90.50 120 ASP A O 1
ATOM 996 N N . GLY A 1 121 ? 13.927 -2.386 4.255 1.00 88.38 121 GLY A N 1
ATOM 997 C CA . GLY A 1 121 ? 14.422 -3.657 3.721 1.00 88.38 121 GLY A CA 1
ATOM 998 C C . GLY A 1 121 ? 14.094 -4.872 4.602 1.00 88.38 121 GLY A C 1
ATOM 999 O O . GLY A 1 121 ? 14.105 -6.000 4.106 1.00 88.38 121 GLY A O 1
ATOM 1000 N N . ASN A 1 122 ? 13.757 -4.690 5.887 1.00 88.69 122 ASN A N 1
ATOM 1001 C CA . ASN A 1 122 ? 13.299 -5.783 6.752 1.00 88.69 122 ASN A CA 1
ATOM 1002 C C . ASN A 1 122 ? 11.861 -6.204 6.433 1.00 88.69 122 ASN A C 1
ATOM 1004 O O . ASN A 1 122 ? 11.461 -7.295 6.824 1.00 88.69 122 ASN A O 1
ATOM 1008 N N . ASN A 1 123 ? 11.103 -5.411 5.683 1.00 89.69 123 ASN A N 1
ATOM 1009 C CA . ASN A 1 123 ? 9.773 -5.769 5.213 1.00 89.69 123 ASN A CA 1
ATOM 1010 C C . ASN A 1 123 ? 9.767 -6.594 3.914 1.00 89.69 123 ASN A C 1
ATOM 1012 O O . ASN A 1 123 ? 8.705 -7.075 3.529 1.00 89.69 123 ASN A O 1
ATOM 1016 N N . ILE A 1 124 ? 10.912 -6.754 3.239 1.00 92.19 124 ILE A N 1
ATOM 1017 C CA . ILE A 1 124 ? 10.972 -7.252 1.853 1.00 92.19 124 ILE A CA 1
ATOM 1018 C C . ILE A 1 124 ? 11.698 -8.596 1.771 1.00 92.19 124 ILE A C 1
ATOM 1020 O O . ILE A 1 124 ? 12.899 -8.671 2.037 1.00 92.19 124 ILE A O 1
ATOM 1024 N N . CYS A 1 125 ? 11.010 -9.658 1.369 1.00 89.44 125 CYS A N 1
ATOM 1025 C CA . CYS A 1 125 ? 11.585 -10.984 1.144 1.00 89.44 125 CYS A CA 1
ATOM 1026 C C . CYS A 1 125 ? 11.754 -11.251 -0.353 1.00 89.44 125 CYS A C 1
ATOM 1028 O O . CYS A 1 125 ? 10.798 -11.119 -1.105 1.00 89.44 125 CYS A O 1
ATOM 1030 N N . LEU A 1 126 ? 12.948 -11.666 -0.782 1.00 88.69 126 LEU A N 1
ATOM 1031 C CA . LEU A 1 126 ? 13.132 -12.228 -2.120 1.00 88.69 126 LEU A CA 1
ATOM 1032 C C . LEU A 1 126 ? 12.560 -13.651 -2.122 1.00 88.69 126 LEU A C 1
ATOM 1034 O O . LEU A 1 126 ? 13.022 -14.485 -1.341 1.00 88.69 126 LEU A O 1
ATOM 1038 N N . PHE A 1 127 ? 11.550 -13.897 -2.952 1.00 84.31 127 PHE A N 1
ATOM 1039 C CA . PHE A 1 127 ? 10.914 -15.206 -3.103 1.00 84.31 127 PHE A CA 1
ATOM 1040 C C . PHE A 1 127 ? 11.593 -16.031 -4.203 1.00 84.31 127 PHE A C 1
ATOM 1042 O O . PHE A 1 127 ? 11.921 -17.195 -3.995 1.00 84.31 127 PHE A O 1
ATOM 1049 N N . ASN A 1 128 ? 11.865 -15.406 -5.349 1.00 83.50 128 ASN A N 1
ATOM 1050 C CA . ASN A 1 128 ? 12.691 -15.938 -6.436 1.00 83.50 128 ASN A CA 1
ATOM 1051 C C . ASN A 1 128 ? 13.387 -14.778 -7.167 1.00 83.50 128 ASN A C 1
ATOM 1053 O O . ASN A 1 128 ? 13.160 -13.628 -6.798 1.00 83.50 128 ASN A O 1
ATOM 1057 N N . ASP A 1 129 ? 14.203 -15.068 -8.185 1.00 76.94 129 ASP A N 1
ATOM 1058 C CA . ASP A 1 129 ? 15.153 -14.135 -8.824 1.00 76.94 129 ASP A CA 1
ATOM 1059 C C . ASP A 1 129 ? 14.596 -12.758 -9.229 1.00 76.94 129 ASP A C 1
ATOM 1061 O O . ASP A 1 129 ? 15.377 -11.827 -9.411 1.00 76.94 129 ASP A O 1
ATOM 1065 N N . GLN A 1 130 ? 13.274 -12.589 -9.348 1.00 89.25 130 GLN A N 1
ATOM 1066 C CA . GLN A 1 130 ? 12.657 -11.296 -9.665 1.00 89.25 130 GLN A CA 1
ATOM 1067 C C . GLN A 1 130 ? 11.395 -10.975 -8.863 1.00 89.25 130 GLN A C 1
ATOM 1069 O O . GLN A 1 130 ? 10.822 -9.910 -9.073 1.00 89.25 130 GLN A O 1
ATOM 1074 N N . ILE A 1 131 ? 10.929 -11.853 -7.970 1.00 92.19 131 ILE A N 1
ATOM 1075 C CA . ILE A 1 131 ? 9.711 -11.621 -7.184 1.00 92.19 131 ILE A CA 1
ATOM 1076 C C . ILE A 1 131 ? 10.077 -11.317 -5.737 1.00 92.19 131 ILE A C 1
ATOM 1078 O O . ILE A 1 131 ? 10.673 -12.129 -5.026 1.00 92.19 131 ILE A O 1
ATOM 1082 N N . TYR A 1 132 ? 9.646 -10.144 -5.297 1.00 94.19 132 TYR A N 1
ATOM 1083 C CA . TYR A 1 132 ? 9.741 -9.664 -3.934 1.00 94.19 132 TYR A CA 1
ATOM 1084 C C . TYR A 1 132 ? 8.370 -9.699 -3.272 1.00 94.19 132 TYR A C 1
ATOM 1086 O O . TYR A 1 132 ? 7.390 -9.183 -3.808 1.00 94.19 132 TYR A O 1
ATOM 1094 N N . GLU A 1 133 ? 8.313 -10.244 -2.069 1.00 94.19 133 GLU A N 1
ATOM 1095 C CA . GLU A 1 133 ? 7.144 -10.184 -1.209 1.00 94.19 133 GLU A CA 1
ATOM 1096 C C . GLU A 1 133 ? 7.335 -9.121 -0.136 1.00 94.19 133 GLU A C 1
ATOM 1098 O O . GLU A 1 133 ? 8.342 -9.098 0.581 1.00 94.19 133 GLU A O 1
ATOM 1103 N N . TYR A 1 134 ? 6.346 -8.248 -0.011 1.00 95.38 134 TYR A N 1
ATOM 1104 C CA . TYR A 1 134 ? 6.345 -7.152 0.939 1.00 95.38 134 TYR A CA 1
ATOM 1105 C C . TYR A 1 134 ? 5.390 -7.479 2.077 1.00 95.38 134 TYR A C 1
ATOM 1107 O O . TYR A 1 134 ? 4.214 -7.738 1.851 1.00 95.38 134 TYR A O 1
ATOM 1115 N N . TYR A 1 135 ? 5.890 -7.422 3.307 1.00 94.81 135 TYR A N 1
ATOM 1116 C CA . TYR A 1 135 ? 5.134 -7.688 4.524 1.00 94.81 135 TYR A CA 1
ATOM 1117 C C . TYR A 1 135 ? 5.205 -6.472 5.437 1.00 94.81 135 TYR A C 1
ATOM 1119 O O . TYR A 1 135 ? 6.242 -6.200 6.047 1.00 94.81 135 TYR A O 1
ATOM 1127 N N . ILE A 1 136 ? 4.093 -5.745 5.543 1.00 96.25 136 ILE A N 1
ATOM 1128 C CA . ILE A 1 136 ? 4.013 -4.476 6.269 1.00 96.25 136 ILE A CA 1
ATOM 1129 C C . ILE A 1 136 ? 3.039 -4.613 7.443 1.00 96.25 136 ILE A C 1
ATOM 1131 O O . ILE A 1 136 ? 1.844 -4.343 7.292 1.00 96.25 136 ILE A O 1
ATOM 1135 N N . PRO A 1 137 ? 3.516 -5.020 8.634 1.00 95.94 137 PRO A N 1
ATOM 1136 C CA . PRO A 1 137 ? 2.697 -5.058 9.841 1.00 95.94 137 PRO A CA 1
ATOM 1137 C C . PRO A 1 137 ? 2.042 -3.700 10.090 1.00 95.94 137 PRO A C 1
ATOM 1139 O O . PRO A 1 137 ? 2.734 -2.681 10.110 1.00 95.94 137 PRO A O 1
ATOM 1142 N N . LEU A 1 138 ? 0.729 -3.653 10.325 1.00 95.88 138 LEU A N 1
ATOM 1143 C CA . LEU A 1 138 ? 0.031 -2.371 10.508 1.00 95.88 138 LEU A CA 1
ATOM 1144 C C . LEU A 1 138 ? 0.528 -1.611 11.750 1.00 95.88 138 LEU A C 1
ATOM 1146 O O . LEU A 1 138 ? 0.611 -0.385 11.751 1.00 95.88 138 LEU A O 1
ATOM 1150 N N . LYS A 1 139 ? 0.980 -2.344 12.774 1.00 94.06 139 LYS A N 1
ATOM 1151 C CA . LYS A 1 139 ? 1.647 -1.794 13.967 1.00 94.06 139 LYS A CA 1
ATOM 1152 C C . LYS A 1 139 ? 3.029 -1.178 13.707 1.00 94.06 139 LYS A C 1
ATOM 1154 O O . LYS A 1 139 ? 3.584 -0.543 14.595 1.00 94.06 139 LYS A O 1
ATOM 1159 N N . SER A 1 140 ? 3.615 -1.372 12.524 1.00 93.88 140 SER A N 1
ATOM 1160 C CA . SER A 1 140 ? 4.916 -0.776 12.180 1.00 93.88 140 SER A CA 1
ATOM 1161 C C . SER A 1 140 ? 4.815 0.696 11.757 1.00 93.88 140 SER A C 1
ATOM 1163 O O . SER A 1 140 ? 5.837 1.373 11.654 1.00 93.88 140 SER A O 1
ATOM 1165 N N . PHE A 1 141 ? 3.603 1.208 11.518 1.00 95.25 141 PHE A N 1
ATOM 1166 C CA . PHE A 1 141 ? 3.379 2.612 11.188 1.00 95.25 141 PHE A CA 1
ATOM 1167 C C . PHE A 1 141 ? 3.528 3.502 12.429 1.00 95.25 141 PHE A C 1
ATOM 1169 O O . PHE A 1 141 ? 3.095 3.162 13.533 1.00 95.25 141 PHE A O 1
ATOM 1176 N N . ILE A 1 142 ? 4.105 4.689 12.235 1.00 92.88 142 ILE A N 1
ATOM 1177 C CA . ILE A 1 142 ? 4.169 5.713 13.282 1.00 92.88 142 ILE A CA 1
ATOM 1178 C C . ILE A 1 142 ? 2.748 6.225 13.555 1.00 92.88 142 ILE A C 1
ATOM 1180 O O . ILE A 1 142 ? 2.006 6.515 12.614 1.00 92.88 142 ILE A O 1
ATOM 1184 N N . ASN A 1 143 ? 2.389 6.382 14.834 1.00 94.31 143 ASN A N 1
ATOM 1185 C CA . ASN A 1 143 ? 1.054 6.783 15.299 1.00 94.31 143 ASN A CA 1
ATOM 1186 C C . ASN A 1 143 ? -0.074 5.803 14.916 1.00 94.31 143 ASN A C 1
ATOM 1188 O O . ASN A 1 143 ? -1.236 6.210 14.831 1.00 94.31 143 ASN A O 1
ATOM 1192 N N . HIS A 1 144 ? 0.239 4.525 14.676 1.00 94.81 144 HIS A N 1
ATOM 1193 C CA . HIS A 1 144 ? -0.766 3.500 14.381 1.00 94.81 144 HIS A CA 1
ATOM 1194 C C . HIS A 1 144 ? -1.801 3.357 15.510 1.00 94.81 144 HIS A C 1
ATOM 1196 O O . HIS A 1 144 ? -2.928 2.963 15.268 1.00 94.81 144 HIS A O 1
ATOM 1202 N N . GLU A 1 145 ? -1.452 3.692 16.746 1.00 94.50 145 GLU A N 1
ATOM 1203 C CA . GLU A 1 145 ? -2.346 3.682 17.902 1.00 94.50 145 GLU A CA 1
ATOM 1204 C C . GLU A 1 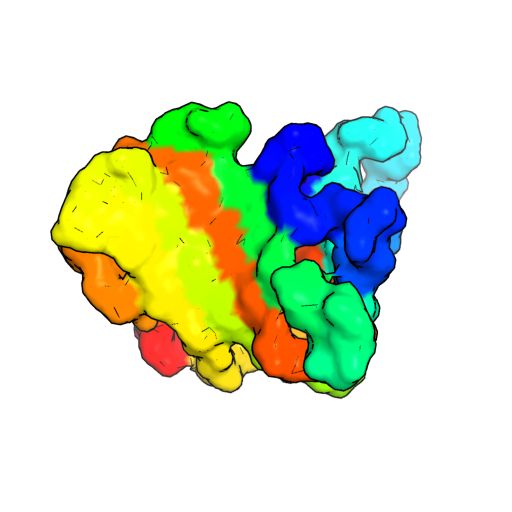145 ? -3.340 4.856 17.926 1.00 94.50 145 GLU A C 1
ATOM 1206 O O . GLU A 1 145 ? -4.319 4.814 18.666 1.00 94.50 145 GLU A O 1
ATOM 1211 N N . LYS A 1 146 ? -3.102 5.905 17.125 1.00 94.81 146 LYS A N 1
ATOM 1212 C CA . LYS A 1 146 ? -3.924 7.130 17.102 1.00 94.81 146 LYS A CA 1
ATOM 1213 C C . LYS A 1 146 ? -4.878 7.210 15.913 1.00 94.81 146 LYS A C 1
ATOM 1215 O O . LYS A 1 146 ? -5.758 8.073 15.907 1.00 94.81 146 LYS A O 1
ATOM 1220 N N . ILE A 1 147 ? -4.680 6.386 14.882 1.00 96.38 147 ILE A N 1
ATOM 1221 C CA . ILE A 1 147 ? -5.608 6.334 13.749 1.00 96.38 147 ILE A CA 1
ATOM 1222 C C . ILE A 1 147 ? -6.880 5.582 14.152 1.00 96.38 147 ILE A C 1
ATOM 1224 O O . ILE A 1 147 ? -6.843 4.645 14.948 1.00 96.38 147 ILE A O 1
ATOM 1228 N N . ASP A 1 148 ? -8.012 5.989 13.586 1.00 96.75 148 ASP A N 1
ATOM 1229 C CA . ASP A 1 148 ? -9.280 5.305 13.807 1.00 96.75 148 ASP A CA 1
ATOM 1230 C C . ASP A 1 148 ? -9.427 4.106 12.857 1.00 96.75 148 ASP A C 1
ATOM 1232 O O . ASP A 1 148 ? -9.916 4.234 11.731 1.00 96.75 148 ASP A O 1
ATOM 1236 N N . TRP A 1 149 ? -9.018 2.931 13.339 1.00 96.75 149 TRP A N 1
ATOM 1237 C CA . TRP A 1 149 ? -9.125 1.659 12.619 1.00 96.75 149 TRP A CA 1
ATOM 1238 C C . TRP A 1 149 ? -10.564 1.197 12.357 1.00 96.75 149 TRP A C 1
ATOM 1240 O O . TRP A 1 149 ? -10.753 0.288 11.549 1.00 96.75 149 TRP A O 1
ATOM 1250 N N . SER A 1 150 ? -11.568 1.806 12.998 1.00 96.62 150 SER A N 1
ATOM 1251 C CA . SER A 1 150 ? -12.984 1.496 12.752 1.00 96.62 150 SER A CA 1
ATOM 1252 C C . SER A 1 150 ? -13.561 2.226 11.534 1.00 96.62 150 SER A C 1
ATOM 1254 O O . SER A 1 150 ? -14.662 1.924 11.078 1.00 96.62 150 SER A O 1
ATOM 1256 N N . SER A 1 151 ? -12.826 3.205 10.991 1.00 96.50 151 SER A N 1
ATOM 1257 C CA . SER A 1 151 ? -13.287 4.052 9.889 1.00 96.50 151 SER A CA 1
ATOM 1258 C C . SER A 1 151 ? -12.273 4.167 8.753 1.00 96.50 151 SER A C 1
ATOM 1260 O O . SER A 1 151 ? -12.131 5.228 8.136 1.00 96.50 151 SER A O 1
ATOM 1262 N N . MET A 1 152 ? -11.565 3.078 8.450 1.00 97.44 152 MET A N 1
ATOM 1263 C CA . MET A 1 152 ? -10.552 3.060 7.397 1.00 97.44 152 MET A CA 1
ATOM 1264 C C . MET A 1 152 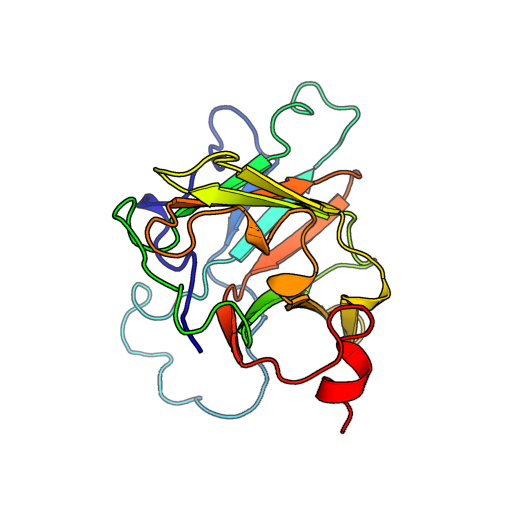? -11.158 3.378 6.029 1.00 97.44 152 MET A C 1
ATOM 1266 O O . MET A 1 152 ? -12.249 2.925 5.682 1.00 97.44 152 MET A O 1
ATOM 1270 N N . LYS A 1 153 ? -10.426 4.189 5.260 1.00 97.12 153 LYS A N 1
ATOM 1271 C CA . LYS A 1 153 ? -10.832 4.710 3.953 1.00 97.12 153 LYS A CA 1
ATOM 1272 C C . LYS A 1 153 ? -10.029 4.067 2.835 1.00 97.12 153 LYS A C 1
ATOM 1274 O O . LYS A 1 153 ? -10.588 3.385 1.985 1.00 97.12 153 LYS A O 1
ATOM 1279 N N . GLU A 1 154 ? -8.719 4.301 2.818 1.00 97.31 154 GLU A N 1
ATOM 1280 C CA . GLU A 1 154 ? -7.866 3.983 1.667 1.00 97.31 154 GLU A CA 1
ATOM 1281 C C . GLU A 1 154 ? -6.417 3.688 2.044 1.00 97.31 154 GLU A C 1
ATOM 1283 O O . GLU A 1 154 ? -5.922 4.134 3.086 1.00 97.31 154 GLU A O 1
ATOM 1288 N N . ILE A 1 155 ? -5.748 2.994 1.124 1.00 97.81 155 ILE A N 1
ATOM 1289 C CA . ILE A 1 155 ? -4.308 2.753 1.103 1.00 97.81 155 ILE A CA 1
ATOM 1290 C C . ILE A 1 155 ? -3.750 3.406 -0.162 1.00 97.81 155 ILE A C 1
ATOM 1292 O O . ILE A 1 155 ? -4.349 3.315 -1.235 1.00 97.81 155 ILE A O 1
ATOM 1296 N N . ARG A 1 156 ? -2.612 4.088 -0.037 1.00 98.19 156 ARG A N 1
ATOM 1297 C CA . ARG A 1 156 ? -1.910 4.729 -1.154 1.00 98.19 156 ARG A CA 1
ATOM 1298 C C . ARG A 1 156 ? -0.446 4.327 -1.162 1.00 98.19 156 ARG A C 1
ATOM 1300 O O . ARG A 1 156 ? 0.154 4.219 -0.094 1.00 98.19 156 ARG A O 1
ATOM 1307 N N . PHE A 1 157 ? 0.115 4.194 -2.353 1.00 98.25 157 PHE A N 1
ATOM 1308 C CA . PHE A 1 157 ? 1.494 3.801 -2.605 1.00 98.25 157 PHE A CA 1
ATOM 1309 C C . PHE A 1 157 ? 2.170 4.900 -3.410 1.00 98.25 157 PHE A C 1
ATOM 1311 O O . PHE A 1 157 ? 1.733 5.222 -4.514 1.00 98.25 157 PHE A O 1
ATOM 1318 N N . LYS A 1 158 ? 3.211 5.498 -2.835 1.00 98.19 158 LYS A N 1
ATOM 1319 C CA . LYS A 1 158 ? 4.051 6.487 -3.500 1.00 98.19 158 LYS A CA 1
ATOM 1320 C C . LYS A 1 158 ? 5.365 5.843 -3.902 1.00 98.19 158 LYS A C 1
ATOM 1322 O O . LYS A 1 158 ? 6.055 5.302 -3.039 1.00 98.19 158 LYS A O 1
ATOM 1327 N N . ILE A 1 159 ? 5.707 5.950 -5.177 1.00 97.69 159 ILE A N 1
ATOM 1328 C CA . ILE A 1 159 ? 6.974 5.472 -5.723 1.00 97.69 159 ILE A CA 1
ATOM 1329 C C . ILE A 1 159 ? 8.024 6.569 -5.530 1.00 97.69 159 ILE A C 1
ATOM 1331 O O . ILE A 1 159 ? 7.802 7.725 -5.908 1.00 97.69 159 ILE A O 1
ATOM 1335 N N . LEU A 1 160 ? 9.123 6.236 -4.851 1.00 96.44 160 LEU A N 1
ATOM 1336 C CA . LEU A 1 160 ? 10.131 7.214 -4.426 1.00 96.44 160 LEU A CA 1
ATOM 1337 C C . LEU A 1 160 ? 11.332 7.294 -5.374 1.00 96.44 160 LEU A C 1
ATOM 1339 O O . LEU A 1 160 ? 11.920 8.367 -5.504 1.00 96.44 160 LEU A O 1
ATOM 1343 N N . GLU A 1 161 ? 11.660 6.201 -6.061 1.00 94.06 161 GLU A N 1
ATOM 1344 C CA . GLU A 1 161 ? 12.766 6.118 -7.020 1.00 94.06 161 GLU A CA 1
ATOM 1345 C C . GLU A 1 161 ? 12.264 5.748 -8.418 1.00 94.06 161 GLU A C 1
ATOM 1347 O O . GLU A 1 161 ? 11.231 5.092 -8.543 1.00 94.06 161 GLU A O 1
ATOM 1352 N N . SER A 1 162 ? 12.985 6.171 -9.462 1.00 95.38 162 SER A N 1
ATOM 1353 C CA . SER A 1 162 ? 12.683 5.746 -10.831 1.00 95.38 162 SER A CA 1
ATOM 1354 C C . SER A 1 162 ? 12.801 4.226 -10.957 1.00 95.38 162 SER A C 1
ATOM 1356 O O . SER A 1 162 ? 13.710 3.623 -10.382 1.00 95.38 162 SER A O 1
ATOM 1358 N N . GLY A 1 163 ? 11.914 3.603 -11.724 1.00 94.31 163 GLY A N 1
ATOM 1359 C CA . GLY A 1 163 ? 11.926 2.159 -11.899 1.00 94.31 163 GLY A CA 1
ATOM 1360 C C . GLY A 1 163 ? 10.831 1.637 -12.818 1.00 94.31 163 GLY A C 1
ATOM 1361 O O . GLY A 1 163 ? 9.782 2.262 -12.980 1.00 94.31 163 GLY A O 1
ATOM 1362 N N . ASP A 1 164 ? 11.108 0.456 -13.369 1.00 95.38 164 ASP A N 1
ATOM 1363 C CA . ASP A 1 164 ? 10.183 -0.358 -14.153 1.00 95.38 164 ASP A CA 1
ATOM 1364 C C . ASP A 1 164 ? 9.929 -1.680 -13.413 1.00 95.38 164 ASP A C 1
ATOM 1366 O O . ASP A 1 164 ? 10.872 -2.435 -13.134 1.00 95.38 164 ASP A O 1
ATOM 1370 N N . PHE A 1 165 ? 8.682 -1.915 -13.003 1.00 95.56 165 PHE A N 1
ATOM 1371 C CA . PHE A 1 165 ? 8.287 -3.097 -12.238 1.00 95.56 165 PHE A CA 1
ATOM 1372 C C . PHE A 1 165 ? 6.784 -3.379 -12.304 1.00 95.56 165 PHE A C 1
ATOM 1374 O O . PHE A 1 165 ? 5.970 -2.507 -12.598 1.00 95.56 165 PHE A O 1
ATOM 1381 N N . GLU A 1 166 ? 6.393 -4.601 -11.944 1.00 95.00 166 GLU A N 1
ATOM 1382 C CA . GLU A 1 166 ? 4.988 -4.959 -11.715 1.00 95.00 166 GLU A CA 1
ATOM 1383 C C . GLU A 1 166 ? 4.700 -4.980 -10.206 1.00 95.00 166 GLU A C 1
ATOM 1385 O O . GLU A 1 166 ? 5.520 -5.470 -9.430 1.00 95.00 166 GLU A O 1
ATOM 1390 N N . ILE A 1 167 ? 3.531 -4.506 -9.770 1.00 95.06 167 ILE A N 1
ATOM 1391 C CA . ILE A 1 167 ? 3.077 -4.584 -8.371 1.00 95.06 167 ILE A CA 1
ATOM 1392 C C . ILE A 1 167 ? 1.630 -5.071 -8.291 1.00 95.06 167 ILE A C 1
ATOM 1394 O O . ILE A 1 167 ? 0.772 -4.604 -9.037 1.00 95.06 167 ILE A O 1
ATOM 1398 N N . GLY A 1 168 ? 1.337 -6.013 -7.396 1.00 93.69 168 GLY A N 1
ATOM 1399 C CA . GLY A 1 168 ? 0.024 -6.656 -7.331 1.00 93.69 168 GLY A CA 1
ATOM 1400 C C . GLY A 1 168 ? -0.153 -7.579 -6.131 1.00 93.69 168 GLY A C 1
ATOM 1401 O O . GLY A 1 168 ? 0.625 -7.551 -5.181 1.00 93.69 168 GLY A O 1
ATOM 1402 N N . ASP A 1 169 ? -1.195 -8.407 -6.190 1.00 91.12 169 ASP A N 1
ATOM 1403 C CA . ASP A 1 169 ? -1.543 -9.387 -5.153 1.00 91.12 169 ASP A CA 1
ATOM 1404 C C . ASP A 1 169 ? -1.742 -8.773 -3.750 1.00 91.12 169 ASP A C 1
ATOM 1406 O O . ASP A 1 169 ? -1.286 -9.289 -2.727 1.00 91.12 169 ASP A O 1
ATOM 1410 N N . PHE A 1 170 ? -2.412 -7.617 -3.702 1.00 93.62 170 PHE A N 1
ATOM 1411 C CA . PHE A 1 170 ? -2.625 -6.869 -2.467 1.00 93.62 170 PHE A CA 1
ATOM 1412 C C . PHE A 1 170 ? -3.585 -7.597 -1.526 1.00 93.62 170 PHE A C 1
ATOM 1414 O O . PHE A 1 170 ? -4.751 -7.846 -1.848 1.00 93.62 170 PHE A O 1
ATOM 1421 N N . LYS A 1 171 ? -3.114 -7.891 -0.315 1.00 93.62 171 LYS A N 1
ATOM 1422 C CA . LYS A 1 171 ? -3.874 -8.608 0.710 1.00 93.62 171 LYS A CA 1
ATOM 1423 C C . LYS A 1 171 ? -3.651 -7.991 2.084 1.00 93.62 171 LYS A C 1
ATOM 1425 O O . LYS A 1 171 ? -2.572 -7.500 2.397 1.00 93.62 171 LYS A O 1
ATOM 1430 N N . LEU A 1 172 ? -4.654 -8.087 2.947 1.00 94.56 172 LEU A N 1
ATOM 1431 C CA . LEU A 1 172 ? -4.455 -8.033 4.388 1.00 94.56 172 LEU A CA 1
ATOM 1432 C C . LEU A 1 172 ? -4.351 -9.469 4.906 1.00 94.56 172 LEU A C 1
ATOM 1434 O O . LEU A 1 172 ? -5.283 -10.267 4.754 1.00 94.56 172 LEU A O 1
ATOM 1438 N N . ILE A 1 173 ? -3.209 -9.808 5.489 1.00 93.56 173 ILE A N 1
ATOM 1439 C CA . ILE A 1 173 ? -2.925 -11.148 6.006 1.00 93.56 173 ILE A CA 1
ATOM 1440 C C . ILE A 1 173 ? -2.763 -11.113 7.521 1.00 93.56 173 ILE A C 1
ATOM 1442 O O . ILE A 1 173 ? -2.459 -10.067 8.097 1.00 93.56 173 ILE A O 1
ATOM 1446 N N . GLU A 1 174 ? -2.938 -12.266 8.162 1.00 90.69 174 GLU A N 1
ATOM 1447 C CA . GLU A 1 174 ? -2.589 -12.416 9.569 1.00 90.69 174 GLU A CA 1
ATOM 1448 C C . GLU A 1 174 ? -1.068 -12.313 9.756 1.00 90.69 174 GLU A C 1
ATOM 1450 O O . GLU A 1 174 ? -0.288 -12.833 8.961 1.00 90.69 174 GLU A O 1
ATOM 1455 N N . PHE A 1 175 ? -0.651 -11.636 10.821 1.00 87.44 175 PHE A N 1
ATOM 1456 C CA . PHE A 1 175 ? 0.735 -11.438 11.203 1.00 87.44 175 PHE A CA 1
ATOM 1457 C C . PHE A 1 175 ? 0.883 -11.546 12.720 1.00 87.44 175 PHE A C 1
ATOM 1459 O O . PHE A 1 175 ? 0.292 -10.772 13.477 1.00 87.44 175 PHE A O 1
ATOM 1466 N N . ARG A 1 176 ? 1.718 -12.489 13.164 1.00 78.25 176 ARG A N 1
ATOM 1467 C CA . ARG A 1 176 ? 2.002 -12.742 14.589 1.00 78.25 176 ARG A CA 1
ATOM 1468 C C . ARG A 1 176 ? 3.473 -12.506 14.967 1.00 78.25 176 ARG A C 1
ATOM 1470 O O . ARG A 1 176 ? 3.881 -12.826 16.079 1.00 78.25 176 ARG A O 1
ATOM 1477 N N . GLY A 1 177 ? 4.271 -11.964 14.046 1.00 76.44 177 GLY A N 1
ATOM 1478 C CA . GLY A 1 177 ? 5.706 -11.733 14.223 1.00 76.44 177 GLY A CA 1
ATOM 1479 C C . GLY A 1 177 ? 6.067 -10.400 14.888 1.00 76.44 177 GLY A C 1
ATOM 1480 O O . GLY A 1 177 ? 5.216 -9.635 15.337 1.00 76.44 177 GLY A O 1
ATOM 1481 N N . ASN A 1 178 ? 7.366 -10.086 14.910 1.00 78.56 178 ASN A N 1
ATOM 1482 C CA . ASN A 1 178 ? 7.864 -8.784 15.358 1.00 78.56 178 ASN A CA 1
ATOM 1483 C C . ASN A 1 178 ? 7.643 -7.722 14.258 1.00 78.56 178 ASN A C 1
ATOM 1485 O O . ASN A 1 178 ? 8.217 -7.875 13.177 1.00 78.56 178 ASN A O 1
ATOM 1489 N N . PRO A 1 179 ? 6.904 -6.621 14.513 1.00 77.50 179 PRO A N 1
ATOM 1490 C CA . PRO A 1 179 ? 6.645 -5.579 13.516 1.00 77.50 179 PRO A CA 1
ATOM 1491 C C . PRO A 1 179 ? 7.892 -4.940 12.889 1.00 77.50 179 PRO A C 1
ATOM 1493 O O . PRO A 1 179 ? 7.820 -4.453 11.766 1.00 77.50 179 PRO A O 1
ATOM 1496 N N . GLN A 1 180 ? 9.022 -4.944 13.604 1.00 74.94 180 GLN A N 1
ATOM 1497 C CA . GLN A 1 180 ? 10.301 -4.395 13.136 1.00 74.94 180 GLN A CA 1
ATOM 1498 C C . GLN A 1 180 ? 11.153 -5.416 12.367 1.00 74.94 180 GLN A C 1
ATOM 1500 O O . GLN A 1 180 ? 12.165 -5.063 11.766 1.00 74.94 180 GLN A O 1
ATOM 1505 N N . ASN A 1 181 ? 10.777 -6.697 12.406 1.00 74.12 181 ASN A N 1
ATOM 1506 C CA . ASN A 1 181 ? 11.468 -7.766 11.691 1.00 74.12 181 ASN A CA 1
ATOM 1507 C C . ASN A 1 181 ? 10.482 -8.873 11.269 1.00 74.12 181 ASN A C 1
ATOM 1509 O O . ASN A 1 181 ? 10.506 -9.976 11.832 1.00 74.12 181 ASN A O 1
ATOM 1513 N N . PRO A 1 182 ? 9.596 -8.590 10.296 1.00 72.69 182 PRO A N 1
ATOM 1514 C CA . PRO A 1 182 ? 8.544 -9.521 9.897 1.00 72.69 182 PRO A CA 1
ATOM 1515 C C . PRO A 1 182 ? 9.084 -10.811 9.260 1.00 72.69 182 PRO A C 1
ATOM 1517 O O . PRO A 1 182 ? 8.449 -11.857 9.384 1.00 72.69 182 PRO A O 1
ATOM 1520 N N . LYS A 1 183 ? 10.291 -10.785 8.674 1.00 70.31 183 LYS A N 1
ATOM 1521 C CA . LYS A 1 183 ? 10.935 -11.952 8.034 1.00 70.31 183 LYS A CA 1
ATOM 1522 C C . LYS A 1 183 ? 11.103 -13.151 8.958 1.00 70.31 183 LYS A C 1
ATOM 1524 O O . LYS A 1 183 ? 11.034 -14.284 8.493 1.00 70.31 183 LYS A O 1
ATOM 1529 N N . LYS A 1 184 ? 11.352 -12.914 10.252 1.00 62.38 184 LYS A N 1
ATOM 1530 C CA . LYS A 1 184 ? 11.586 -13.993 11.225 1.00 62.38 184 LYS A CA 1
ATOM 1531 C C . LYS A 1 184 ? 10.386 -14.923 11.388 1.00 62.38 184 LYS A C 1
ATOM 1533 O O . LYS A 1 184 ? 10.593 -16.085 11.692 1.00 62.38 184 LYS A O 1
ATOM 1538 N N . TRP A 1 185 ? 9.172 -14.411 11.197 1.00 62.47 185 TRP A N 1
ATOM 1539 C CA . TRP A 1 185 ? 7.942 -15.193 11.327 1.00 62.47 185 TRP A CA 1
ATOM 1540 C C . TRP A 1 185 ? 7.584 -15.954 10.045 1.00 62.47 185 TRP A C 1
ATOM 1542 O O . TRP A 1 185 ? 7.027 -17.035 10.107 1.00 62.47 185 TRP A O 1
ATOM 1552 N N . ILE A 1 186 ? 7.930 -15.416 8.876 1.00 59.78 186 ILE A N 1
ATOM 1553 C CA . ILE A 1 186 ? 7.625 -16.057 7.584 1.00 59.78 186 ILE A CA 1
ATOM 1554 C C . ILE A 1 186 ? 8.528 -17.277 7.341 1.00 59.78 186 ILE A C 1
ATOM 1556 O O . ILE A 1 186 ? 8.152 -18.201 6.633 1.00 59.78 186 ILE A O 1
ATOM 1560 N N . LYS A 1 187 ? 9.736 -17.270 7.921 1.00 53.12 187 LYS A N 1
ATOM 1561 C CA . LYS A 1 187 ? 10.727 -18.351 7.800 1.00 53.12 187 LYS A CA 1
ATOM 1562 C C . LYS A 1 187 ? 10.659 -19.404 8.919 1.00 53.12 187 LYS A C 1
ATOM 1564 O O . LYS A 1 187 ? 11.509 -20.291 8.923 1.00 53.12 187 LYS A O 1
ATOM 1569 N N . SER A 1 188 ? 9.744 -19.263 9.881 1.00 46.25 188 SER A N 1
ATOM 1570 C CA . SER A 1 188 ? 9.546 -20.201 11.001 1.00 46.25 188 SER A CA 1
ATOM 1571 C C . SER A 1 188 ? 8.373 -21.124 10.732 1.00 46.25 188 SER A C 1
ATOM 1573 O O . SER A 1 188 ? 8.528 -22.337 10.973 1.00 46.25 188 SER A O 1
#

pLDDT: mean 85.68, std 16.49, range [39.44, 98.38]

Radius of gyration: 16.41 Å; chains: 1; bounding box: 33×42×38 Å